Protein AF-A0A3B8X567-F1 (afdb_monomer_lite)

Structure (mmCIF, N/CA/C/O backbone):
data_AF-A0A3B8X567-F1
#
_entry.id   AF-A0A3B8X567-F1
#
loop_
_atom_site.group_PDB
_atom_site.id
_atom_site.type_symbol
_atom_site.label_atom_id
_atom_site.label_alt_id
_atom_site.label_comp_id
_atom_site.label_asym_id
_atom_site.label_entity_id
_atom_site.label_seq_id
_atom_site.pdbx_PDB_ins_code
_atom_site.Cartn_x
_atom_site.Cartn_y
_atom_site.Cartn_z
_atom_site.occupancy
_atom_site.B_iso_or_equiv
_atom_site.auth_seq_id
_atom_site.auth_comp_id
_atom_site.auth_asym_id
_atom_site.auth_atom_id
_atom_site.pdbx_PDB_model_num
ATOM 1 N N . MET A 1 1 ? -15.981 3.337 -4.491 1.00 33.41 1 MET A N 1
ATOM 2 C CA . MET A 1 1 ? -14.927 3.856 -5.395 1.00 33.41 1 MET A CA 1
ATOM 3 C C . MET A 1 1 ? -13.612 3.738 -4.649 1.00 33.41 1 MET A C 1
ATOM 5 O O . MET A 1 1 ? -13.557 4.201 -3.519 1.00 33.41 1 MET A O 1
ATOM 9 N N . TYR A 1 2 ? -12.608 3.066 -5.216 1.00 36.03 2 TYR A N 1
ATOM 10 C CA . TYR A 1 2 ? -11.291 2.913 -4.591 1.00 36.03 2 TYR A CA 1
ATOM 11 C C . TYR A 1 2 ? -10.634 4.292 -4.436 1.00 36.03 2 TYR A C 1
ATOM 13 O O . TYR A 1 2 ? -10.164 4.861 -5.419 1.00 36.03 2 TYR A O 1
ATOM 21 N N . ASN A 1 3 ? -10.637 4.854 -3.226 1.00 45.28 3 ASN A N 1
ATOM 22 C CA . ASN A 1 3 ? -9.884 6.071 -2.944 1.00 45.28 3 ASN A CA 1
ATOM 23 C C . ASN A 1 3 ? -8.405 5.698 -2.848 1.00 45.28 3 ASN A C 1
ATOM 25 O O . ASN A 1 3 ? -7.975 5.063 -1.887 1.00 45.28 3 ASN A O 1
ATOM 29 N N . ILE A 1 4 ? -7.633 6.077 -3.866 1.00 51.53 4 ILE A N 1
ATOM 30 C CA . ILE A 1 4 ? -6.173 6.083 -3.786 1.00 51.53 4 ILE A CA 1
ATOM 31 C C . ILE A 1 4 ? -5.819 7.100 -2.702 1.00 51.53 4 ILE A C 1
ATOM 33 O O . ILE A 1 4 ? -6.251 8.251 -2.784 1.00 51.53 4 ILE A O 1
ATOM 37 N N . ASN A 1 5 ? -5.072 6.675 -1.681 1.00 58.00 5 ASN A N 1
ATOM 38 C CA . ASN A 1 5 ? -4.567 7.591 -0.662 1.00 58.00 5 ASN A CA 1
ATOM 39 C C . ASN A 1 5 ? -3.862 8.772 -1.377 1.00 58.00 5 ASN A C 1
ATOM 41 O O . ASN A 1 5 ? -3.039 8.504 -2.256 1.00 58.00 5 ASN A O 1
ATOM 45 N N . PRO A 1 6 ? -4.170 10.051 -1.077 1.00 62.22 6 PRO A N 1
ATOM 46 C CA . PRO A 1 6 ? -3.506 11.206 -1.694 1.00 62.22 6 PRO A CA 1
ATOM 47 C C . PRO A 1 6 ? -1.975 11.101 -1.711 1.00 62.22 6 PRO A C 1
ATOM 49 O O . PRO A 1 6 ? -1.329 11.502 -2.676 1.00 62.22 6 PRO A O 1
ATOM 52 N N . GLU A 1 7 ? -1.428 10.479 -0.671 1.00 63.16 7 GLU A N 1
ATOM 53 C CA . GLU A 1 7 ? -0.022 10.114 -0.491 1.00 63.16 7 GLU A CA 1
ATOM 54 C C . GLU A 1 7 ? 0.508 9.234 -1.641 1.00 63.16 7 GLU A C 1
ATOM 56 O O . GLU A 1 7 ? 1.566 9.467 -2.216 1.00 63.16 7 GLU A O 1
ATOM 61 N N . HIS A 1 8 ? -0.292 8.259 -2.061 1.00 69.19 8 HIS A N 1
ATOM 62 C CA . HIS A 1 8 ? 0.010 7.306 -3.127 1.00 69.19 8 HIS A CA 1
ATOM 63 C C . HIS A 1 8 ? -0.292 7.857 -4.532 1.00 69.19 8 HIS A C 1
ATOM 65 O O . HIS A 1 8 ? 0.256 7.390 -5.536 1.00 69.19 8 HIS A O 1
ATOM 71 N N . ALA A 1 9 ? -1.145 8.878 -4.636 1.00 79.31 9 ALA A N 1
ATOM 72 C CA . ALA A 1 9 ? -1.507 9.476 -5.919 1.00 79.31 9 ALA A CA 1
ATOM 73 C C . ALA A 1 9 ? -0.308 10.163 -6.594 1.00 79.31 9 ALA A C 1
ATOM 75 O O . ALA A 1 9 ? -0.182 10.107 -7.818 1.00 79.31 9 ALA A O 1
ATOM 76 N N . VAL A 1 10 ? 0.598 10.762 -5.814 1.00 86.00 10 VAL A N 1
ATOM 77 C CA . VAL A 1 10 ? 1.771 11.485 -6.335 1.00 86.00 10 VAL A CA 1
ATOM 78 C C . VAL A 1 10 ? 2.712 10.546 -7.093 1.00 86.00 10 VAL A C 1
ATOM 80 O O . VAL A 1 10 ? 3.107 10.854 -8.219 1.00 86.00 10 VAL A O 1
ATOM 83 N N . GLY A 1 11 ? 3.006 9.369 -6.531 1.00 85.75 11 GLY A N 1
ATOM 84 C CA . GLY A 1 11 ? 3.818 8.348 -7.198 1.00 85.75 11 GLY A CA 1
ATOM 85 C C . GLY A 1 11 ? 3.174 7.840 -8.492 1.00 85.75 11 GLY A C 1
ATOM 86 O O . GLY A 1 11 ? 3.835 7.774 -9.530 1.00 85.75 11 GLY A O 1
ATOM 87 N N . LEU A 1 12 ? 1.864 7.561 -8.471 1.00 85.81 12 LEU A N 1
ATOM 88 C CA . LEU A 1 12 ? 1.113 7.118 -9.654 1.00 85.81 12 LEU A CA 1
ATOM 89 C C . LEU A 1 12 ? 1.134 8.170 -10.777 1.00 85.81 12 LEU A C 1
ATOM 91 O O . LEU A 1 12 ? 1.414 7.845 -11.933 1.00 85.81 12 LEU A O 1
ATOM 95 N N . ILE A 1 13 ? 0.871 9.435 -10.437 1.00 90.25 13 ILE A N 1
ATOM 96 C CA . ILE A 1 13 ? 0.918 10.557 -11.383 1.00 90.25 13 ILE A CA 1
ATOM 97 C C . ILE A 1 13 ? 2.334 10.706 -11.947 1.00 90.25 13 ILE A C 1
ATOM 99 O O . ILE A 1 13 ? 2.487 10.835 -13.162 1.00 90.25 13 ILE A O 1
ATOM 103 N N . GLY A 1 14 ? 3.361 10.619 -11.096 1.00 93.19 14 GLY A N 1
ATOM 104 C CA . GLY A 1 14 ? 4.765 10.642 -11.508 1.00 93.19 14 GLY A CA 1
ATOM 105 C C . GLY A 1 14 ? 5.084 9.577 -12.556 1.00 93.19 14 GLY A C 1
ATOM 106 O O . GLY A 1 14 ? 5.644 9.889 -13.609 1.00 93.19 14 GLY A O 1
ATOM 107 N N . GLY A 1 15 ? 4.650 8.336 -12.325 1.00 92.62 15 GLY A N 1
ATOM 108 C CA . GLY A 1 15 ? 4.801 7.237 -13.281 1.00 92.62 15 GLY A CA 1
ATOM 109 C C . GLY A 1 15 ? 4.057 7.467 -14.604 1.00 92.62 15 GLY A C 1
ATOM 110 O O . GLY A 1 15 ? 4.620 7.235 -15.677 1.00 92.62 15 GLY A O 1
ATOM 111 N N . LEU A 1 16 ? 2.815 7.962 -14.562 1.00 92.94 16 LEU A N 1
ATOM 112 C CA . LEU A 1 16 ? 2.009 8.238 -15.762 1.00 92.94 16 LEU A CA 1
ATOM 113 C C . LEU A 1 16 ? 2.584 9.382 -16.608 1.00 92.94 16 LEU A C 1
ATOM 115 O O . LEU A 1 16 ? 2.681 9.263 -17.832 1.00 92.94 16 LEU A O 1
ATOM 119 N N . VAL A 1 17 ? 3.011 10.472 -15.969 1.00 96.56 17 VAL A N 1
ATOM 120 C CA . VAL A 1 17 ? 3.686 11.587 -16.648 1.00 96.56 17 VAL A CA 1
ATOM 121 C C . VAL A 1 17 ? 4.990 11.099 -17.276 1.00 96.56 17 VAL A C 1
ATOM 123 O O . VAL A 1 17 ? 5.247 11.359 -18.455 1.00 96.56 17 VAL A O 1
ATOM 126 N N . ALA A 1 18 ? 5.780 10.320 -16.535 1.00 96.62 18 ALA A N 1
ATOM 127 C CA . ALA A 1 18 ? 7.017 9.744 -17.041 1.00 96.62 18 ALA A CA 1
ATOM 128 C C . ALA A 1 18 ? 6.785 8.784 -18.217 1.00 96.62 18 ALA A C 1
ATOM 130 O O . ALA A 1 18 ? 7.575 8.797 -19.159 1.00 96.62 18 ALA A O 1
ATOM 131 N N . LEU A 1 19 ? 5.690 8.016 -18.238 1.00 95.62 19 LEU A N 1
ATOM 132 C CA . LEU A 1 19 ? 5.319 7.179 -19.385 1.00 95.62 19 LEU A CA 1
ATOM 133 C C . LEU A 1 19 ? 5.113 8.016 -20.654 1.00 95.62 19 LEU A C 1
ATOM 135 O O . LEU A 1 19 ? 5.654 7.679 -21.710 1.00 95.62 19 LEU A O 1
ATOM 139 N N . ILE A 1 20 ? 4.356 9.111 -20.560 1.00 95.88 20 ILE A N 1
ATOM 140 C CA . ILE A 1 20 ? 4.100 10.008 -21.697 1.00 95.88 20 ILE A CA 1
ATOM 141 C C . ILE A 1 20 ? 5.422 10.597 -22.203 1.00 95.88 20 ILE A C 1
ATOM 143 O O . ILE A 1 20 ? 5.711 10.539 -23.403 1.00 95.88 20 ILE A O 1
ATOM 147 N N . ILE A 1 21 ? 6.260 11.090 -21.285 1.00 95.38 21 ILE A N 1
ATOM 148 C CA . ILE A 1 21 ? 7.586 11.630 -21.605 1.00 95.38 21 ILE A CA 1
ATOM 149 C C . ILE A 1 21 ? 8.462 10.559 -22.263 1.00 95.38 21 ILE A C 1
ATOM 151 O O . ILE A 1 21 ? 9.076 10.832 -23.294 1.00 95.38 21 ILE A O 1
ATOM 155 N N . ALA A 1 22 ? 8.508 9.338 -21.726 1.00 95.06 22 ALA A N 1
ATOM 156 C CA . ALA A 1 22 ? 9.298 8.231 -22.265 1.00 95.06 22 ALA A CA 1
ATOM 157 C C . ALA A 1 22 ? 8.890 7.886 -23.701 1.00 95.06 22 ALA A C 1
ATOM 159 O O . ALA A 1 22 ? 9.742 7.734 -24.579 1.00 95.06 22 ALA A O 1
ATOM 160 N N . LEU A 1 23 ? 7.582 7.785 -23.955 1.00 93.69 23 LEU A N 1
ATOM 161 C CA . LEU A 1 23 ? 7.048 7.468 -25.277 1.00 93.69 23 LEU A CA 1
ATOM 162 C C . LEU A 1 23 ? 7.336 8.571 -26.299 1.00 93.69 23 LEU A C 1
ATOM 164 O O . LEU A 1 23 ? 7.529 8.247 -27.471 1.00 93.69 23 LEU A O 1
ATOM 168 N N . ALA A 1 24 ? 7.389 9.836 -25.882 1.00 94.12 24 ALA A N 1
ATOM 169 C CA . ALA A 1 24 ? 7.743 10.952 -26.754 1.00 94.12 24 ALA A CA 1
ATOM 170 C C . ALA A 1 24 ? 9.258 11.024 -27.013 1.00 94.12 24 ALA A C 1
ATOM 172 O O . ALA A 1 24 ? 9.693 11.089 -28.161 1.00 94.12 24 ALA A O 1
ATOM 173 N N . THR A 1 25 ? 10.066 10.975 -25.953 1.00 94.31 25 THR A N 1
ATOM 174 C CA . THR A 1 25 ? 11.499 11.314 -25.995 1.00 94.31 25 THR A CA 1
ATOM 175 C C . THR A 1 25 ? 12.390 10.160 -26.440 1.00 94.31 25 THR A C 1
ATOM 177 O O . THR A 1 25 ? 13.255 10.357 -27.292 1.00 94.31 25 THR A O 1
ATOM 180 N N . LEU A 1 26 ? 12.169 8.932 -25.954 1.00 93.06 26 LEU A N 1
ATOM 181 C CA . LEU A 1 26 ? 13.036 7.796 -26.302 1.00 93.06 26 LEU A CA 1
ATOM 182 C C . LEU A 1 26 ? 12.950 7.434 -27.790 1.00 93.06 26 LEU A C 1
ATOM 184 O O . LEU A 1 26 ? 13.922 6.954 -28.373 1.00 93.06 26 LEU A O 1
ATOM 188 N N . ARG A 1 27 ? 11.812 7.722 -28.436 1.00 92.88 27 ARG A N 1
ATOM 189 C CA . ARG A 1 27 ? 11.629 7.523 -29.884 1.00 92.88 27 ARG A CA 1
ATOM 190 C C . ARG A 1 27 ? 12.525 8.423 -30.733 1.00 92.88 27 ARG A C 1
ATOM 192 O O . ARG A 1 27 ? 12.775 8.077 -31.886 1.00 92.88 27 ARG A O 1
ATOM 199 N N . LEU A 1 28 ? 13.000 9.535 -30.172 1.00 93.81 28 LEU A N 1
ATOM 200 C CA . LEU A 1 28 ? 13.919 10.465 -30.827 1.00 93.81 28 LEU A CA 1
ATOM 201 C C . LEU A 1 28 ? 15.373 9.976 -30.769 1.00 93.81 28 LEU A C 1
ATOM 203 O O . LEU A 1 28 ? 16.219 10.492 -31.496 1.00 93.81 28 LEU A O 1
ATOM 207 N N . HIS A 1 29 ? 15.684 8.974 -29.938 1.00 94.31 29 HIS A N 1
ATOM 208 C CA . HIS A 1 29 ? 17.040 8.450 -29.837 1.00 94.31 29 HIS A CA 1
ATOM 209 C C . HIS A 1 29 ? 17.474 7.823 -31.182 1.00 94.31 29 HIS A C 1
ATOM 211 O O . HIS A 1 29 ? 16.781 6.932 -31.684 1.00 94.31 29 HIS A O 1
ATOM 217 N N . PRO A 1 30 ? 18.645 8.180 -31.755 1.00 93.38 30 PRO A N 1
ATOM 218 C CA . PRO A 1 30 ? 19.039 7.756 -33.108 1.00 93.38 30 PRO A CA 1
ATOM 219 C C . PRO A 1 30 ? 19.054 6.235 -33.312 1.00 93.38 30 PRO A C 1
ATOM 221 O O . PRO A 1 30 ? 18.762 5.719 -34.387 1.00 93.38 30 PRO A O 1
ATOM 224 N N . ARG A 1 31 ? 19.374 5.499 -32.243 1.00 93.25 31 ARG A N 1
ATOM 225 C CA . ARG A 1 31 ? 19.448 4.029 -32.227 1.00 93.25 31 ARG A CA 1
ATOM 226 C C . ARG A 1 31 ? 18.168 3.342 -31.743 1.00 93.25 31 ARG A C 1
ATOM 228 O O . ARG A 1 31 ? 18.168 2.138 -31.509 1.00 93.25 31 ARG A O 1
ATOM 235 N N . TRP A 1 32 ? 17.065 4.073 -31.581 1.00 93.00 32 TRP A N 1
ATOM 236 C CA . TRP A 1 32 ? 15.811 3.508 -31.077 1.00 93.00 32 TRP A CA 1
ATOM 237 C C . TRP A 1 32 ? 15.310 2.344 -31.938 1.00 93.00 32 TRP A C 1
ATOM 239 O O . TRP A 1 32 ? 14.950 1.288 -31.427 1.00 93.00 32 TRP A O 1
ATOM 249 N N . ARG A 1 33 ? 15.333 2.503 -33.266 1.00 92.62 33 ARG A N 1
ATOM 250 C CA . ARG A 1 33 ? 14.858 1.471 -34.203 1.00 92.62 33 ARG A CA 1
ATOM 251 C C . ARG A 1 33 ? 15.847 0.320 -34.413 1.00 92.62 33 ARG A C 1
ATOM 253 O O . ARG A 1 33 ? 15.451 -0.691 -34.982 1.00 92.62 33 ARG A O 1
ATOM 260 N N . SER A 1 34 ? 17.096 0.445 -33.959 1.00 90.25 34 SER A N 1
ATOM 261 C CA . SER A 1 34 ? 18.122 -0.589 -34.152 1.00 90.25 34 SER A CA 1
ATOM 262 C C . SER A 1 34 ? 18.144 -1.646 -33.047 1.00 90.25 34 SER A C 1
ATOM 264 O O . SER A 1 34 ? 18.892 -2.614 -33.156 1.00 90.25 34 SER A O 1
ATOM 266 N N . VAL A 1 35 ? 17.366 -1.471 -31.975 1.00 89.81 35 VAL A N 1
ATOM 267 C CA . VAL A 1 35 ? 17.317 -2.407 -30.845 1.00 89.81 35 VAL A CA 1
ATOM 268 C C . VAL A 1 35 ? 15.989 -3.180 -30.790 1.00 89.81 35 VAL A C 1
ATOM 270 O O . VAL A 1 35 ? 14.955 -2.691 -31.258 1.00 89.81 35 VAL A O 1
ATOM 273 N N . PRO A 1 36 ? 15.977 -4.399 -30.217 1.00 91.06 36 PRO A N 1
ATOM 274 C CA . PRO A 1 36 ? 14.769 -5.213 -30.099 1.00 91.06 36 PRO A CA 1
ATOM 275 C C . PRO A 1 36 ? 13.635 -4.521 -29.336 1.00 91.06 36 PRO A C 1
ATOM 277 O O . PRO A 1 36 ? 13.858 -3.651 -28.496 1.00 91.06 36 PRO A O 1
ATOM 280 N N . GLY A 1 37 ? 12.395 -4.962 -29.584 1.00 88.38 37 GLY A N 1
ATOM 281 C CA . GLY A 1 37 ? 11.215 -4.494 -28.844 1.00 88.38 37 GLY A CA 1
ATOM 282 C C . GLY A 1 37 ? 11.358 -4.629 -27.327 1.00 88.38 37 GLY A C 1
ATOM 283 O O . GLY A 1 37 ? 10.992 -3.712 -26.610 1.00 88.38 37 GLY A O 1
ATOM 284 N N . THR A 1 38 ? 11.982 -5.705 -26.842 1.00 90.88 38 THR A N 1
ATOM 285 C CA . THR A 1 38 ? 12.179 -5.937 -25.404 1.00 90.88 38 THR A CA 1
ATOM 286 C C . THR A 1 38 ? 13.089 -4.901 -24.746 1.00 90.88 38 THR A C 1
ATOM 288 O O . THR A 1 38 ? 12.764 -4.418 -23.669 1.00 90.88 38 THR A O 1
ATOM 291 N N . VAL A 1 39 ? 14.178 -4.493 -25.409 1.00 92.88 39 VAL A N 1
ATOM 292 C CA . VAL A 1 39 ? 15.083 -3.435 -24.917 1.00 92.88 39 VAL A CA 1
ATOM 293 C C . VA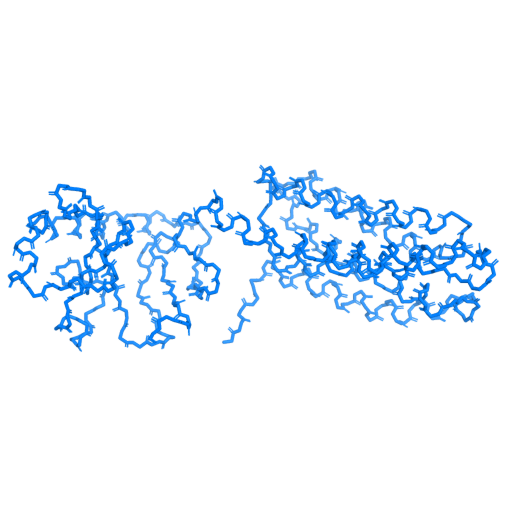L A 1 39 ? 14.361 -2.090 -24.883 1.00 92.88 39 VAL A C 1
ATOM 295 O O . VAL A 1 39 ? 14.451 -1.366 -23.896 1.00 92.88 39 VAL A O 1
ATOM 298 N N . ARG A 1 40 ? 13.586 -1.784 -25.930 1.00 94.56 40 ARG A N 1
ATOM 299 C CA . ARG A 1 40 ? 12.760 -0.569 -25.994 1.00 94.56 40 ARG A CA 1
ATOM 300 C C . ARG A 1 40 ? 11.737 -0.516 -24.864 1.00 94.56 40 ARG A C 1
ATOM 302 O O . ARG A 1 40 ? 11.637 0.495 -24.178 1.00 94.56 40 ARG A O 1
ATOM 309 N N . SER A 1 41 ? 11.000 -1.604 -24.660 1.00 93.81 41 SER A N 1
ATOM 310 C CA . SER A 1 41 ? 10.009 -1.709 -23.590 1.00 93.81 41 SER A CA 1
ATOM 311 C C . SER A 1 41 ? 10.657 -1.613 -22.209 1.00 93.81 41 SER A C 1
ATOM 313 O O . SER A 1 41 ? 10.163 -0.865 -21.375 1.00 93.81 41 SER A O 1
ATOM 315 N N . ALA A 1 42 ? 11.790 -2.285 -21.981 1.00 95.75 42 ALA A N 1
ATOM 316 C CA . ALA A 1 42 ? 12.530 -2.184 -20.724 1.00 95.75 42 ALA A CA 1
ATOM 317 C C . ALA A 1 42 ? 12.994 -0.745 -20.440 1.00 95.75 42 ALA A C 1
ATOM 319 O O . ALA A 1 42 ? 12.806 -0.261 -19.330 1.00 95.75 42 ALA A O 1
ATOM 320 N N . ALA A 1 43 ? 13.526 -0.035 -21.441 1.00 96.69 43 ALA A N 1
ATOM 321 C CA . ALA A 1 43 ? 13.935 1.363 -21.295 1.00 96.69 43 ALA A CA 1
ATOM 322 C C . ALA A 1 43 ? 12.754 2.291 -20.953 1.00 96.69 43 ALA A C 1
ATOM 324 O O . ALA A 1 43 ? 12.889 3.163 -20.099 1.00 96.69 43 ALA A O 1
ATOM 325 N N . VAL A 1 44 ? 11.579 2.079 -21.562 1.00 97.44 44 VAL A N 1
ATOM 326 C CA . VAL A 1 44 ? 10.358 2.827 -21.207 1.00 97.44 44 VAL A CA 1
ATOM 327 C C . VAL A 1 44 ? 9.959 2.556 -19.759 1.00 97.44 44 VAL A C 1
ATOM 329 O O . VAL A 1 44 ? 9.732 3.502 -19.013 1.00 97.44 44 VAL A O 1
ATOM 332 N N . LEU A 1 45 ? 9.914 1.288 -19.342 1.00 97.31 45 LEU A N 1
ATOM 333 C CA . LEU A 1 45 ? 9.548 0.926 -17.970 1.00 97.31 45 LEU A CA 1
ATOM 334 C C . LEU A 1 45 ? 10.545 1.462 -16.933 1.00 97.31 45 LEU A C 1
ATOM 336 O O . LEU A 1 45 ? 10.125 1.845 -15.848 1.00 97.31 45 LEU A O 1
ATOM 340 N N . MET A 1 46 ? 11.835 1.566 -17.270 1.00 98.00 46 MET A N 1
ATOM 341 C CA . MET A 1 46 ? 12.824 2.232 -16.413 1.00 98.00 46 MET A CA 1
ATOM 342 C C . MET A 1 46 ? 12.526 3.727 -16.246 1.00 98.00 46 MET A C 1
ATOM 344 O O . MET A 1 46 ? 12.614 4.222 -15.131 1.00 98.00 46 MET A O 1
ATOM 348 N N . ILE A 1 47 ? 12.113 4.449 -17.298 1.00 98.12 47 ILE A N 1
ATOM 349 C CA . ILE A 1 47 ? 11.678 5.852 -17.143 1.00 98.12 47 ILE A CA 1
ATOM 350 C C . ILE A 1 47 ? 10.417 5.949 -16.281 1.00 98.12 47 ILE A C 1
ATOM 352 O O . ILE A 1 47 ? 10.332 6.843 -15.446 1.00 98.12 47 ILE A O 1
ATOM 356 N N . VAL A 1 48 ? 9.459 5.031 -16.440 1.00 97.69 48 VAL A N 1
ATOM 357 C CA . VAL A 1 48 ? 8.262 4.999 -15.583 1.00 97.69 48 VAL A CA 1
ATOM 358 C C . VAL A 1 48 ? 8.655 4.796 -14.121 1.00 97.69 48 VAL A C 1
ATOM 360 O O . VAL A 1 48 ? 8.237 5.584 -13.277 1.00 97.69 48 VAL A O 1
ATOM 363 N N . ALA A 1 49 ? 9.506 3.807 -13.829 1.00 97.25 49 ALA A N 1
ATOM 364 C CA . ALA A 1 49 ? 10.030 3.584 -12.484 1.00 97.25 49 ALA A CA 1
ATOM 365 C C . ALA A 1 49 ? 10.752 4.834 -11.958 1.00 97.25 49 ALA A C 1
ATOM 367 O O . ALA A 1 49 ? 10.479 5.268 -10.843 1.00 97.25 49 ALA A O 1
ATOM 368 N N . ALA A 1 50 ? 11.602 5.472 -12.771 1.00 98.00 50 ALA A N 1
ATOM 369 C CA . ALA A 1 50 ? 12.267 6.716 -12.396 1.00 98.00 50 ALA A CA 1
ATOM 370 C C . ALA A 1 50 ? 11.279 7.829 -12.030 1.00 98.00 50 ALA A C 1
ATOM 372 O O . ALA A 1 50 ? 11.484 8.520 -11.038 1.00 98.00 50 ALA A O 1
ATOM 373 N N . GLY A 1 51 ? 10.205 7.983 -12.808 1.00 97.50 51 GLY A N 1
ATOM 374 C CA . GLY A 1 51 ? 9.140 8.944 -12.538 1.00 97.50 51 GLY A CA 1
ATOM 375 C C . GLY A 1 51 ? 8.489 8.730 -11.179 1.00 97.50 51 GLY A C 1
ATOM 376 O O . GLY A 1 51 ? 8.295 9.697 -10.449 1.00 97.50 51 GLY A O 1
ATOM 377 N N . VAL A 1 52 ? 8.211 7.473 -10.821 1.00 95.44 52 VAL A N 1
ATOM 378 C CA . VAL A 1 52 ? 7.673 7.136 -9.497 1.00 95.44 52 VAL A CA 1
ATOM 379 C C . VAL A 1 52 ? 8.686 7.471 -8.400 1.00 95.44 52 VAL A C 1
ATOM 381 O O . VAL A 1 52 ? 8.357 8.234 -7.498 1.00 95.44 52 VAL A O 1
ATOM 384 N N . HIS A 1 53 ? 9.926 6.975 -8.502 1.00 95.44 53 HIS A N 1
ATOM 385 C CA . HIS A 1 53 ? 10.978 7.222 -7.502 1.00 95.44 53 HIS A CA 1
ATOM 386 C C . HIS A 1 53 ? 11.196 8.723 -7.264 1.00 95.44 53 HIS A C 1
ATOM 388 O O . HIS A 1 53 ? 11.202 9.173 -6.124 1.00 95.44 53 HIS A O 1
ATOM 394 N N . LEU A 1 54 ? 11.301 9.528 -8.325 1.00 96.69 54 LEU A N 1
ATOM 395 C CA . LEU A 1 54 ? 11.492 10.976 -8.198 1.00 96.69 54 LEU A CA 1
ATOM 396 C C . LEU A 1 54 ? 10.272 11.690 -7.601 1.00 96.69 54 LEU A C 1
ATOM 398 O O . LEU A 1 54 ? 10.434 12.641 -6.836 1.00 96.69 54 LEU A O 1
ATOM 402 N N . ALA A 1 55 ? 9.059 11.241 -7.929 1.00 94.62 55 ALA A N 1
ATOM 403 C CA . ALA A 1 55 ? 7.828 11.834 -7.413 1.00 94.62 55 ALA A CA 1
ATOM 404 C C . ALA A 1 55 ? 7.630 11.590 -5.908 1.00 94.62 55 ALA A C 1
ATOM 406 O O . ALA A 1 55 ? 6.986 12.403 -5.250 1.00 94.62 55 ALA A O 1
ATOM 407 N N . LEU A 1 56 ? 8.209 10.521 -5.350 1.00 90.50 56 LEU A N 1
ATOM 408 C CA . LEU A 1 56 ? 8.117 10.192 -3.922 1.00 90.50 56 LEU A CA 1
ATOM 409 C C . LEU A 1 56 ? 9.089 10.989 -3.029 1.00 90.50 56 LEU A C 1
ATOM 411 O O . LEU A 1 56 ? 8.914 11.008 -1.809 1.00 90.50 56 LEU A O 1
ATOM 415 N N . ILE A 1 57 ? 10.083 11.680 -3.607 1.00 93.12 57 ILE A N 1
ATOM 416 C CA . ILE A 1 57 ? 11.109 12.427 -2.853 1.00 93.12 57 ILE A CA 1
ATOM 417 C C . ILE A 1 57 ? 10.506 13.474 -1.902 1.00 93.12 57 ILE A C 1
ATOM 419 O O . ILE A 1 57 ? 10.874 13.462 -0.728 1.00 93.12 57 ILE A O 1
ATOM 423 N N . PRO A 1 58 ? 9.604 14.382 -2.334 1.00 89.69 58 PRO A N 1
ATOM 424 C CA . PRO A 1 58 ? 9.147 15.474 -1.471 1.00 89.69 58 PRO A CA 1
ATOM 425 C C . PRO A 1 58 ? 8.465 14.988 -0.189 1.00 89.69 58 PRO A C 1
ATOM 427 O O . PRO A 1 58 ? 8.593 15.632 0.847 1.00 89.69 58 PRO A O 1
ATOM 430 N N . GLN A 1 59 ? 7.773 13.848 -0.256 1.00 82.75 59 GLN A N 1
ATOM 431 C CA . GLN A 1 59 ? 7.044 13.286 0.877 1.00 82.75 59 GLN A CA 1
ATOM 432 C C . GLN A 1 59 ? 7.978 12.698 1.939 1.00 82.75 59 GLN A C 1
ATOM 434 O O . GLN A 1 59 ? 7.707 12.820 3.128 1.00 82.75 59 GLN A O 1
ATOM 439 N N . HIS A 1 60 ? 9.100 12.118 1.518 1.00 82.69 60 HIS A N 1
ATOM 440 C CA . HIS A 1 60 ? 10.063 11.502 2.426 1.00 82.69 60 HIS A CA 1
ATOM 441 C C . HIS A 1 60 ? 11.141 12.491 2.884 1.00 82.69 60 HIS A C 1
ATOM 443 O O . HIS A 1 60 ? 11.851 12.218 3.846 1.00 82.69 60 HIS A O 1
ATOM 449 N N . LEU A 1 61 ? 11.307 13.642 2.221 1.00 87.75 61 LEU A N 1
ATOM 450 C CA . LEU A 1 61 ? 12.475 14.505 2.438 1.00 87.75 61 LEU A CA 1
ATOM 451 C C . LEU A 1 61 ? 12.541 15.079 3.857 1.00 87.75 61 LEU A C 1
ATOM 453 O O . LEU A 1 61 ? 13.631 15.243 4.403 1.00 87.75 61 LEU A O 1
ATOM 457 N N . ALA A 1 62 ? 11.382 15.382 4.443 1.00 81.19 62 ALA A N 1
ATOM 458 C CA . ALA A 1 62 ? 11.290 15.990 5.766 1.00 81.19 62 ALA A CA 1
ATOM 459 C C . ALA A 1 62 ? 11.475 14.979 6.910 1.00 81.19 62 ALA A C 1
ATOM 461 O O . ALA A 1 62 ? 12.032 15.331 7.947 1.00 81.19 62 ALA A O 1
ATOM 462 N N . THR A 1 63 ? 11.004 13.742 6.736 1.00 80.56 63 THR A N 1
ATOM 463 C CA . THR A 1 63 ? 10.948 12.716 7.792 1.00 80.56 63 THR A CA 1
ATOM 464 C C . THR A 1 63 ? 12.014 11.634 7.628 1.00 80.56 63 THR A C 1
ATOM 466 O O . THR A 1 63 ? 12.547 11.135 8.616 1.00 80.56 63 THR A O 1
ATOM 469 N N . GLU A 1 64 ? 12.371 11.303 6.389 1.00 86.19 64 GLU A N 1
ATOM 470 C CA . GLU A 1 64 ? 13.253 10.201 6.006 1.00 86.19 64 GLU A CA 1
ATOM 471 C C . GLU A 1 64 ? 14.237 10.629 4.898 1.00 86.19 64 GLU A C 1
ATOM 473 O O . GLU A 1 64 ? 14.160 10.196 3.737 1.00 86.19 64 GLU A O 1
ATOM 478 N N . PRO A 1 65 ? 15.216 11.490 5.228 1.00 89.19 65 PRO A N 1
ATOM 479 C CA . PRO A 1 65 ? 16.128 12.055 4.236 1.00 89.19 65 PRO A CA 1
ATOM 480 C C . PRO A 1 65 ? 16.993 10.989 3.550 1.00 89.19 65 PRO A C 1
ATOM 482 O O . PRO A 1 65 ? 17.348 11.137 2.381 1.00 89.19 65 PRO A O 1
ATOM 485 N N . PHE A 1 66 ? 17.305 9.888 4.242 1.00 90.44 66 PHE A N 1
ATOM 486 C CA . PHE A 1 66 ? 18.048 8.775 3.652 1.00 90.44 66 PHE A CA 1
ATOM 487 C C . PHE A 1 66 ? 17.225 8.035 2.589 1.00 90.44 66 PHE A C 1
ATOM 489 O O . PHE A 1 66 ? 17.709 7.845 1.475 1.00 90.44 66 PHE A O 1
ATOM 496 N N . THR A 1 67 ? 15.965 7.694 2.882 1.00 89.62 67 THR A N 1
ATOM 497 C CA . THR A 1 67 ? 15.042 7.074 1.915 1.00 89.62 67 THR A CA 1
ATOM 498 C C . THR A 1 67 ? 14.851 7.979 0.693 1.00 89.62 67 THR A C 1
ATOM 500 O O . THR A 1 67 ? 14.973 7.534 -0.448 1.00 89.62 67 THR A O 1
ATOM 503 N N . SER A 1 68 ? 14.689 9.286 0.915 1.00 91.50 68 SER A N 1
ATOM 504 C CA . SER A 1 68 ? 14.607 10.294 -0.156 1.00 91.50 68 SER A CA 1
ATOM 505 C C . SER A 1 68 ? 15.839 10.331 -1.052 1.00 91.50 68 SER A C 1
ATOM 507 O O . SER A 1 68 ? 15.737 10.446 -2.275 1.00 91.50 68 SER A O 1
ATOM 509 N N . PHE A 1 69 ? 17.023 10.221 -0.454 1.00 95.44 69 PHE A N 1
ATOM 510 C CA . PHE A 1 69 ? 18.271 10.158 -1.199 1.00 95.44 69 PHE A CA 1
ATOM 511 C C . PHE A 1 69 ? 18.368 8.874 -2.036 1.00 95.44 69 PHE A C 1
ATOM 513 O O . PHE A 1 69 ? 18.773 8.935 -3.198 1.00 95.44 69 PHE A O 1
ATOM 520 N N . LEU A 1 70 ? 17.937 7.727 -1.501 1.00 94.69 70 LEU A N 1
ATOM 521 C CA . LEU A 1 70 ? 17.863 6.478 -2.266 1.00 94.69 70 LEU A CA 1
ATOM 522 C C . LEU A 1 70 ? 16.882 6.581 -3.441 1.00 94.69 70 LEU A C 1
ATOM 524 O O . LEU A 1 70 ? 17.201 6.118 -4.536 1.00 94.69 70 LEU A O 1
ATOM 528 N N . PHE A 1 71 ? 15.732 7.233 -3.255 1.00 95.06 71 PHE A N 1
ATOM 529 C CA . PHE A 1 71 ? 14.790 7.513 -4.340 1.00 95.06 71 PHE A CA 1
ATOM 530 C C . PHE A 1 71 ? 15.412 8.376 -5.440 1.00 95.06 71 PHE A C 1
ATOM 532 O O . PHE A 1 71 ? 15.289 8.049 -6.623 1.00 95.06 71 PHE A O 1
ATOM 539 N N . LEU A 1 72 ? 16.150 9.425 -5.073 1.00 97.19 72 LEU A N 1
ATOM 540 C CA . LEU A 1 72 ? 16.887 10.248 -6.032 1.00 97.19 72 LEU A CA 1
ATOM 541 C C . LEU A 1 72 ? 17.925 9.427 -6.811 1.00 97.19 72 LEU A C 1
ATOM 543 O O . LEU A 1 72 ? 17.979 9.514 -8.041 1.00 97.19 72 LEU A O 1
ATOM 547 N N . LEU A 1 73 ? 18.727 8.617 -6.112 1.00 97.69 73 LEU A N 1
ATOM 548 C CA . LEU A 1 73 ? 19.730 7.754 -6.739 1.00 97.69 73 LEU A CA 1
ATOM 549 C C . LEU A 1 73 ? 19.090 6.744 -7.697 1.00 97.69 73 LEU A C 1
ATOM 551 O O . LEU A 1 73 ? 19.557 6.607 -8.829 1.00 97.69 73 LEU A O 1
ATOM 555 N N . ASN A 1 74 ? 18.005 6.085 -7.285 1.00 97.19 74 ASN A N 1
ATOM 556 C CA . ASN A 1 74 ? 17.263 5.150 -8.130 1.00 97.19 74 ASN A CA 1
ATOM 557 C C . ASN A 1 74 ? 16.694 5.850 -9.365 1.00 97.19 74 ASN A C 1
ATOM 559 O O . ASN A 1 74 ? 16.906 5.383 -10.484 1.00 97.19 74 ASN A O 1
ATOM 563 N N . GLY A 1 75 ? 16.026 6.992 -9.185 1.00 97.62 75 GLY A N 1
ATOM 564 C CA . GLY A 1 75 ? 15.464 7.777 -10.282 1.00 97.62 75 GLY A CA 1
ATOM 565 C C . GLY A 1 75 ? 16.520 8.176 -11.313 1.00 97.62 75 GLY A C 1
ATOM 566 O O . GLY A 1 75 ? 16.353 7.931 -12.511 1.00 97.62 75 GLY A O 1
ATOM 567 N N . ALA A 1 76 ? 17.653 8.712 -10.855 1.00 98.31 76 ALA A N 1
ATOM 568 C CA . ALA A 1 76 ? 18.763 9.090 -11.724 1.00 98.31 76 ALA A CA 1
ATOM 569 C C . ALA A 1 76 ? 19.389 7.879 -12.437 1.00 98.31 76 ALA A C 1
ATOM 571 O O . ALA A 1 76 ? 19.646 7.936 -13.643 1.00 98.31 76 ALA A O 1
ATOM 572 N N . ALA A 1 77 ? 19.603 6.770 -11.723 1.00 98.25 77 ALA A N 1
ATOM 573 C CA . ALA A 1 77 ? 20.177 5.553 -12.290 1.00 98.25 77 ALA A CA 1
ATOM 574 C C . ALA A 1 77 ? 19.261 4.933 -13.357 1.00 98.25 77 ALA A C 1
ATOM 576 O O . ALA A 1 77 ? 19.735 4.547 -14.429 1.00 98.25 77 ALA A O 1
ATOM 577 N N . PHE A 1 78 ? 17.948 4.904 -13.114 1.00 98.50 78 PHE A N 1
ATOM 578 C CA . PHE A 1 78 ? 16.971 4.432 -14.089 1.00 98.50 78 PHE A CA 1
ATOM 579 C C . PHE A 1 78 ? 16.920 5.311 -15.338 1.00 98.50 78 PHE A C 1
ATOM 581 O O . PHE A 1 78 ? 16.921 4.769 -16.443 1.00 98.50 78 PHE A O 1
ATOM 588 N N . ILE A 1 79 ? 16.949 6.641 -15.197 1.00 98.25 79 ILE A N 1
ATOM 589 C CA . ILE A 1 79 ? 17.041 7.556 -16.348 1.00 98.25 79 ILE A CA 1
ATOM 590 C C . ILE A 1 79 ? 18.327 7.290 -17.129 1.00 98.25 79 ILE A C 1
ATOM 592 O O . ILE A 1 79 ? 18.283 7.104 -18.347 1.00 98.25 79 ILE A O 1
ATOM 596 N N . GLY A 1 80 ? 19.463 7.217 -16.432 1.00 97.81 80 GLY A N 1
ATOM 597 C CA . GLY A 1 80 ? 20.769 6.965 -17.034 1.00 97.81 80 GLY A CA 1
ATOM 598 C C . GLY A 1 80 ? 20.795 5.666 -17.839 1.00 97.81 80 GLY A C 1
ATOM 599 O O . GLY A 1 80 ? 21.254 5.652 -18.984 1.00 97.81 80 GLY A O 1
ATOM 600 N N . LEU A 1 81 ? 20.249 4.578 -17.297 1.00 97.94 81 LEU A N 1
ATOM 601 C CA . LEU A 1 81 ? 20.146 3.299 -18.003 1.00 97.94 81 LEU A CA 1
ATOM 602 C C . LEU A 1 81 ? 19.126 3.344 -19.143 1.00 97.94 81 LEU A C 1
ATOM 604 O O . LEU A 1 81 ? 19.400 2.817 -20.221 1.00 97.94 81 LEU A O 1
ATOM 608 N N . ALA A 1 82 ? 17.992 4.014 -18.965 1.00 97.00 82 ALA A N 1
ATOM 609 C CA . ALA A 1 82 ? 16.969 4.124 -19.996 1.00 97.00 82 ALA A CA 1
ATOM 610 C C . ALA A 1 82 ? 17.444 4.870 -21.248 1.00 97.00 82 ALA A C 1
ATOM 612 O O . ALA A 1 82 ? 16.978 4.550 -22.338 1.00 97.00 82 ALA A O 1
ATOM 613 N N . VAL A 1 83 ? 18.373 5.826 -21.127 1.00 96.19 83 VAL A N 1
ATOM 614 C CA . VAL A 1 83 ? 18.956 6.537 -22.284 1.00 96.19 83 VAL A CA 1
ATOM 615 C C . VAL A 1 83 ? 20.255 5.905 -22.791 1.00 96.19 83 VAL A C 1
ATOM 617 O O . VAL A 1 83 ? 20.651 6.136 -23.930 1.00 96.19 83 VAL A O 1
ATOM 620 N N . SER A 1 84 ? 20.905 5.054 -21.992 1.00 96.12 84 SER A N 1
ATOM 621 C CA . SER A 1 84 ? 22.151 4.361 -22.352 1.00 96.12 84 SER A CA 1
ATOM 622 C C . SER A 1 84 ? 21.940 2.909 -22.798 1.00 96.12 84 SER A C 1
ATOM 624 O O . SER A 1 84 ? 22.868 2.104 -22.759 1.00 96.12 84 SER A O 1
ATOM 626 N N . PHE A 1 85 ? 20.759 2.563 -23.321 1.00 9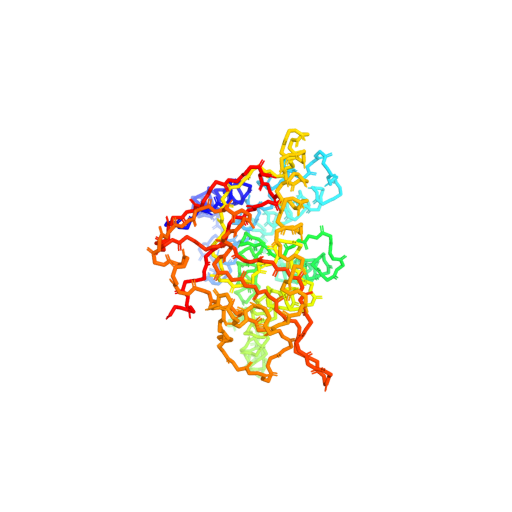3.44 85 PHE A N 1
ATOM 627 C CA . PHE A 1 85 ? 20.387 1.199 -23.743 1.00 93.44 85 PHE A CA 1
ATOM 628 C C . PHE A 1 85 ? 21.260 0.563 -24.839 1.00 93.44 85 PHE A C 1
ATOM 630 O O . PHE A 1 85 ? 21.109 -0.617 -25.154 1.00 93.44 85 PHE A O 1
ATOM 637 N N . THR A 1 86 ? 22.180 1.324 -25.435 1.00 92.44 86 THR A N 1
ATOM 638 C CA . THR A 1 86 ? 23.174 0.811 -26.396 1.00 92.44 86 THR A CA 1
ATOM 639 C C . THR A 1 86 ? 24.555 0.573 -25.783 1.00 92.44 86 THR A C 1
ATOM 641 O O . THR A 1 86 ? 25.474 0.133 -26.474 1.00 92.44 86 THR A O 1
ATOM 644 N N . TRP A 1 87 ? 24.721 0.848 -24.489 1.00 94.81 87 TRP A N 1
ATOM 645 C CA . TRP A 1 87 ? 25.954 0.604 -23.757 1.00 94.81 87 TRP A CA 1
ATOM 646 C C . TRP A 1 87 ? 26.190 -0.898 -23.569 1.00 94.81 87 TRP A C 1
ATOM 648 O O . TRP A 1 87 ? 25.284 -1.649 -23.215 1.00 94.81 87 TRP A O 1
ATOM 658 N N . ARG A 1 88 ? 27.434 -1.353 -23.763 1.00 91.81 88 ARG A N 1
ATOM 659 C CA . ARG A 1 88 ? 27.788 -2.787 -23.723 1.00 91.81 88 ARG A CA 1
ATOM 660 C C . ARG A 1 88 ? 27.476 -3.477 -22.389 1.00 91.81 88 ARG A C 1
ATOM 662 O O . ARG A 1 88 ? 27.231 -4.676 -22.371 1.00 91.81 88 ARG A O 1
ATOM 669 N N . TRP A 1 89 ? 27.476 -2.723 -21.289 1.00 93.25 89 TRP A N 1
ATOM 670 C CA . TRP A 1 89 ? 27.169 -3.228 -19.947 1.00 93.25 89 TRP A CA 1
ATOM 671 C C . TRP A 1 89 ? 25.717 -2.996 -19.535 1.00 93.25 89 TRP A C 1
ATOM 673 O O . TRP A 1 89 ? 25.343 -3.356 -18.423 1.00 93.25 89 TRP A O 1
ATOM 683 N N . TRP A 1 90 ? 24.887 -2.433 -20.419 1.00 95.25 90 TRP A N 1
ATOM 684 C CA . TRP A 1 90 ? 23.533 -2.004 -20.087 1.00 95.25 90 TRP A CA 1
ATOM 685 C C . TRP A 1 90 ? 22.698 -3.116 -19.457 1.00 95.25 90 TRP A C 1
ATOM 687 O O . TRP A 1 90 ? 22.068 -2.884 -18.433 1.00 95.25 90 TRP A O 1
ATOM 697 N N . ARG A 1 91 ? 22.734 -4.337 -20.008 1.00 92.81 91 ARG A N 1
ATOM 698 C CA . ARG A 1 91 ? 21.968 -5.468 -19.457 1.00 92.81 91 ARG A CA 1
ATOM 699 C C . ARG A 1 91 ? 22.402 -5.831 -18.045 1.00 92.81 91 ARG A C 1
ATOM 701 O O . ARG A 1 91 ? 21.551 -6.068 -17.198 1.00 92.81 91 ARG A O 1
ATOM 708 N N . LEU A 1 92 ? 23.713 -5.880 -17.806 1.00 93.00 92 LEU A N 1
ATOM 709 C CA . LEU A 1 92 ? 24.258 -6.232 -16.498 1.00 93.00 92 LEU A CA 1
ATOM 710 C C . LEU A 1 92 ? 23.928 -5.147 -15.473 1.00 93.00 92 LEU A C 1
ATOM 712 O O . LEU A 1 92 ? 23.421 -5.461 -14.404 1.00 93.00 92 LEU A O 1
ATOM 716 N N . ALA A 1 93 ? 24.158 -3.881 -15.826 1.00 96.38 93 ALA A N 1
ATOM 717 C CA . ALA A 1 93 ? 23.867 -2.745 -14.959 1.00 96.38 93 ALA A CA 1
ATOM 718 C C . ALA A 1 93 ? 22.361 -2.615 -14.668 1.00 96.38 93 ALA A C 1
ATOM 720 O O . ALA A 1 93 ? 21.972 -2.409 -13.524 1.00 96.38 93 ALA A O 1
ATOM 721 N N . SER A 1 94 ? 21.515 -2.824 -15.680 1.00 96.56 94 SER A N 1
ATOM 722 C CA . SER A 1 94 ? 20.055 -2.848 -15.535 1.00 96.56 94 SER A CA 1
ATOM 723 C C . SER A 1 94 ? 19.584 -3.976 -14.637 1.00 96.56 94 SER A C 1
ATOM 725 O O . SER A 1 94 ? 18.779 -3.742 -13.743 1.00 96.56 94 SER A O 1
ATOM 727 N N . ALA A 1 95 ? 20.094 -5.191 -14.845 1.00 95.19 95 ALA A N 1
ATOM 728 C CA . ALA A 1 95 ? 19.737 -6.323 -14.005 1.00 95.19 95 ALA A CA 1
ATOM 729 C C . ALA A 1 95 ? 20.175 -6.097 -12.554 1.00 95.19 95 ALA A C 1
ATOM 731 O O . ALA A 1 95 ? 19.383 -6.324 -11.647 1.00 95.19 95 ALA A O 1
ATOM 732 N N . ALA A 1 96 ? 21.397 -5.603 -12.339 1.00 96.44 96 ALA A N 1
ATOM 733 C CA . ALA A 1 96 ? 21.906 -5.298 -11.007 1.00 96.44 96 ALA A CA 1
ATOM 734 C C . ALA A 1 96 ? 21.041 -4.249 -10.293 1.00 96.44 96 ALA A C 1
ATOM 736 O O . ALA A 1 96 ? 20.628 -4.487 -9.161 1.00 96.44 96 ALA A O 1
ATOM 737 N N . LEU A 1 97 ? 20.708 -3.141 -10.966 1.00 97.56 97 LEU A N 1
ATOM 738 C CA . LEU A 1 97 ? 19.864 -2.095 -10.388 1.00 97.56 97 LEU A CA 1
ATOM 739 C C . LEU A 1 97 ? 18.463 -2.626 -10.054 1.00 97.56 97 LEU A C 1
ATOM 741 O O . LEU A 1 97 ? 18.025 -2.496 -8.918 1.00 97.56 97 LEU A O 1
ATOM 745 N N . LEU A 1 98 ? 17.790 -3.281 -11.003 1.00 95.88 98 LEU A N 1
ATOM 746 C CA . LEU A 1 98 ? 16.426 -3.794 -10.818 1.00 95.88 98 LEU A CA 1
ATOM 747 C C . LEU A 1 98 ? 16.341 -4.875 -9.733 1.00 95.88 98 LEU A C 1
ATOM 749 O O . LEU A 1 98 ? 15.382 -4.928 -8.970 1.00 95.88 98 LEU A O 1
ATOM 753 N N . ILE A 1 99 ? 17.351 -5.742 -9.633 1.00 94.31 99 ILE A N 1
ATOM 754 C CA . ILE A 1 99 ? 17.431 -6.709 -8.533 1.00 94.31 99 ILE A CA 1
ATOM 755 C C . ILE A 1 99 ? 17.650 -5.967 -7.212 1.00 94.31 99 ILE A C 1
ATOM 757 O O . ILE A 1 99 ? 16.976 -6.271 -6.230 1.00 94.31 99 ILE A O 1
ATOM 761 N N . SER A 1 100 ? 18.550 -4.979 -7.182 1.00 95.31 100 SER A N 1
ATOM 762 C CA . SER A 1 100 ? 18.835 -4.216 -5.963 1.00 95.31 100 SER A CA 1
ATOM 763 C C . SER A 1 100 ? 17.624 -3.432 -5.457 1.00 95.31 100 SER A C 1
ATOM 765 O O . SER A 1 100 ? 17.418 -3.371 -4.250 1.00 95.31 100 SER A O 1
ATOM 767 N N . THR A 1 101 ? 16.779 -2.902 -6.344 1.00 94.88 101 THR A N 1
ATOM 768 C CA . THR A 1 101 ? 15.585 -2.136 -5.963 1.00 94.88 101 THR A CA 1
ATOM 769 C C . THR A 1 101 ? 14.465 -3.036 -5.450 1.00 94.88 101 THR A C 1
ATOM 771 O O . THR A 1 101 ? 13.737 -2.640 -4.537 1.00 94.88 101 THR A O 1
ATOM 774 N N . VAL A 1 102 ? 14.333 -4.252 -5.992 1.00 91.81 102 VAL A N 1
ATOM 775 C CA . VAL A 1 102 ? 13.401 -5.264 -5.473 1.00 91.81 102 VAL A CA 1
ATOM 776 C C . VAL A 1 102 ? 13.878 -5.772 -4.114 1.00 91.81 102 VAL A C 1
ATOM 778 O O . VAL A 1 102 ? 13.106 -5.764 -3.160 1.00 91.81 102 VAL A O 1
ATOM 781 N N . VAL A 1 103 ? 15.152 -6.155 -3.990 1.00 92.19 103 VAL A N 1
ATOM 782 C CA . VAL A 1 103 ? 15.723 -6.625 -2.717 1.00 92.19 103 VAL A CA 1
ATOM 783 C C . VAL A 1 103 ? 15.679 -5.528 -1.655 1.00 92.19 103 VAL A C 1
ATOM 785 O O . VAL A 1 103 ? 15.277 -5.801 -0.529 1.00 92.19 103 VAL A O 1
ATOM 788 N N . GLY A 1 104 ? 16.033 -4.291 -2.009 1.00 91.69 104 GLY A N 1
ATOM 789 C CA . GLY A 1 104 ? 15.987 -3.144 -1.103 1.00 91.69 104 GLY A CA 1
ATOM 790 C C . GLY A 1 104 ? 14.586 -2.903 -0.544 1.00 91.69 104 GLY A C 1
ATOM 791 O O . GLY A 1 104 ? 14.442 -2.747 0.664 1.00 91.69 104 GLY A O 1
ATOM 792 N N . TYR A 1 105 ? 13.553 -2.979 -1.389 1.00 88.94 105 TYR A N 1
ATOM 793 C CA . TYR A 1 105 ? 12.160 -2.877 -0.945 1.00 88.94 105 TYR A CA 1
ATOM 794 C C . TYR A 1 105 ? 11.766 -4.016 0.004 1.00 88.94 105 TYR A C 1
ATOM 796 O O . TYR A 1 105 ? 11.211 -3.772 1.070 1.00 88.94 105 TYR A O 1
ATOM 804 N N . LEU A 1 106 ? 12.105 -5.266 -0.337 1.00 87.31 106 LEU A N 1
ATOM 805 C CA . LEU A 1 106 ? 11.822 -6.416 0.530 1.00 87.31 106 LEU A CA 1
ATOM 806 C C . LEU A 1 106 ? 12.505 -6.283 1.900 1.00 87.31 106 LEU A C 1
ATOM 808 O O . LEU A 1 106 ? 11.910 -6.636 2.914 1.00 87.31 106 LEU A O 1
ATOM 812 N N . VAL A 1 107 ? 13.733 -5.758 1.935 1.00 88.88 107 VAL A N 1
ATOM 813 C CA . VAL A 1 107 ? 14.464 -5.453 3.172 1.00 88.88 107 VAL A CA 1
ATOM 814 C C . VAL A 1 107 ? 13.739 -4.366 3.967 1.00 88.88 107 VAL A C 1
ATOM 816 O O . VAL A 1 107 ? 13.468 -4.574 5.147 1.00 88.88 107 VAL A O 1
ATOM 819 N N . TYR A 1 108 ? 13.365 -3.250 3.338 1.00 85.38 108 TYR A N 1
ATOM 820 C CA . TYR A 1 108 ? 12.620 -2.167 3.993 1.00 85.38 108 TYR A CA 1
ATOM 821 C C . TYR A 1 108 ? 11.333 -2.671 4.657 1.00 85.38 108 TYR A C 1
ATOM 823 O O . TYR A 1 108 ? 11.106 -2.410 5.842 1.00 85.38 108 TYR A O 1
ATOM 831 N N . VAL A 1 109 ? 10.556 -3.480 3.934 1.00 81.88 109 VAL A N 1
ATOM 832 C CA . VAL A 1 109 ? 9.326 -4.095 4.448 1.00 81.88 109 VAL A CA 1
ATOM 833 C C . VAL A 1 109 ? 9.619 -5.079 5.584 1.00 81.88 109 VAL A C 1
ATOM 835 O O . VAL A 1 109 ? 8.981 -5.022 6.634 1.00 81.88 109 VAL A O 1
ATOM 838 N N . ALA A 1 110 ? 10.614 -5.959 5.430 1.00 79.19 110 ALA A N 1
ATOM 839 C CA . ALA A 1 110 ? 10.953 -6.958 6.445 1.00 79.19 110 ALA A CA 1
ATOM 840 C C . ALA A 1 110 ? 11.402 -6.327 7.776 1.00 79.19 110 ALA A C 1
ATOM 842 O O . ALA A 1 110 ? 11.020 -6.798 8.851 1.00 79.19 110 ALA A O 1
ATOM 843 N N . PHE A 1 111 ? 12.171 -5.238 7.713 1.00 81.75 111 PHE A N 1
ATOM 844 C CA . PHE A 1 111 ? 12.605 -4.490 8.895 1.00 81.75 111 PHE A CA 1
ATOM 845 C C . PHE A 1 111 ? 11.542 -3.515 9.421 1.00 81.75 111 PHE A C 1
ATOM 847 O O . PHE A 1 111 ? 11.709 -2.969 10.508 1.00 81.75 111 PHE A O 1
ATOM 854 N N . GLY A 1 112 ? 10.414 -3.350 8.723 1.00 71.88 112 GLY A N 1
ATOM 855 C CA . GLY A 1 112 ? 9.344 -2.435 9.118 1.00 71.88 112 GLY A CA 1
ATOM 856 C C . GLY A 1 112 ? 9.723 -0.962 9.002 1.00 71.88 112 GLY A C 1
ATOM 857 O O . GLY A 1 112 ? 9.195 -0.154 9.758 1.00 71.88 112 GLY A O 1
ATOM 858 N N . LEU A 1 113 ? 10.656 -0.641 8.103 1.00 74.50 113 LEU A N 1
ATOM 859 C CA . LEU A 1 113 ? 11.007 0.736 7.753 1.00 74.50 113 LEU A CA 1
ATOM 860 C C . LEU A 1 113 ? 9.938 1.362 6.849 1.00 74.50 113 LEU A C 1
ATOM 862 O O . LEU A 1 113 ? 9.762 2.569 6.866 1.00 74.50 113 LEU A O 1
ATOM 866 N N . GLU A 1 114 ? 9.217 0.533 6.092 1.00 73.56 114 GLU A N 1
ATOM 867 C CA . GLU A 1 114 ? 8.103 0.928 5.230 1.00 73.56 114 GLU A CA 1
ATOM 868 C C . GLU A 1 114 ? 7.052 -0.197 5.219 1.00 73.56 114 GLU A C 1
ATOM 870 O O . GLU A 1 114 ? 7.392 -1.378 5.344 1.00 73.56 114 GLU A O 1
ATOM 875 N N . GLY A 1 115 ? 5.769 0.152 5.111 1.00 70.62 115 GLY A N 1
ATOM 876 C CA . GLY A 1 115 ? 4.684 -0.820 4.953 1.00 70.62 115 GLY A CA 1
ATOM 877 C C . GLY A 1 115 ? 4.464 -1.184 3.480 1.00 70.62 115 GLY A C 1
ATOM 878 O O . GLY A 1 115 ? 4.713 -0.354 2.611 1.00 70.62 115 GLY A O 1
ATOM 879 N N . PRO A 1 116 ? 3.985 -2.399 3.156 1.00 73.62 116 PRO A N 1
ATOM 880 C CA . PRO A 1 116 ? 3.635 -2.725 1.783 1.00 73.62 116 PRO A CA 1
ATOM 881 C C . PRO A 1 116 ? 2.434 -1.887 1.327 1.00 73.62 116 PRO A C 1
ATOM 883 O O . PRO A 1 116 ? 1.315 -2.074 1.801 1.00 73.62 116 PRO A O 1
ATOM 886 N N . ASP A 1 117 ? 2.662 -0.972 0.390 1.00 75.44 117 ASP A N 1
ATOM 887 C CA . ASP A 1 117 ? 1.646 -0.083 -0.161 1.00 75.44 117 ASP A CA 1
ATOM 888 C C . ASP A 1 117 ? 1.385 -0.350 -1.659 1.00 75.44 117 ASP A C 1
ATOM 890 O O . ASP A 1 117 ? 2.143 -1.026 -2.362 1.00 75.44 117 ASP A O 1
ATOM 894 N N . GLN A 1 118 ? 0.284 0.202 -2.176 1.00 75.75 118 GLN A N 1
ATOM 895 C CA . GLN A 1 118 ? -0.146 -0.019 -3.561 1.00 75.75 118 GLN A CA 1
ATOM 896 C C . GLN A 1 118 ? 0.873 0.491 -4.594 1.00 75.75 118 GLN A C 1
ATOM 898 O O . GLN A 1 118 ? 1.061 -0.147 -5.634 1.00 75.75 118 GLN A O 1
ATOM 903 N N . VAL A 1 119 ? 1.529 1.624 -4.328 1.00 83.12 119 VAL A N 1
ATOM 904 C CA . VAL A 1 119 ? 2.509 2.235 -5.236 1.00 83.12 119 VAL A CA 1
ATOM 905 C C . VAL A 1 119 ? 3.815 1.467 -5.182 1.00 83.12 119 VAL A C 1
ATOM 907 O O . VAL A 1 119 ? 4.367 1.169 -6.245 1.00 83.12 119 VAL A O 1
ATOM 910 N N . GLY A 1 120 ? 4.285 1.086 -3.993 1.00 85.19 120 GLY A N 1
ATOM 911 C CA . GLY A 1 120 ? 5.461 0.240 -3.816 1.00 85.19 120 GLY A CA 1
ATOM 912 C C . GLY A 1 120 ? 5.341 -1.060 -4.612 1.00 85.19 120 GLY A C 1
ATOM 913 O O . GLY A 1 120 ? 6.198 -1.362 -5.450 1.00 85.19 120 GLY A O 1
ATOM 914 N N . ILE A 1 121 ? 4.223 -1.776 -4.459 1.00 83.19 121 ILE A N 1
ATOM 915 C CA . ILE A 1 121 ? 3.959 -3.042 -5.164 1.00 83.19 121 ILE A CA 1
ATOM 916 C C . ILE A 1 121 ? 3.842 -2.834 -6.676 1.00 83.19 121 ILE A C 1
ATOM 918 O O . ILE A 1 121 ? 4.467 -3.569 -7.447 1.00 83.19 121 ILE A O 1
ATOM 922 N N . ALA A 1 122 ? 3.083 -1.827 -7.123 1.00 84.94 122 ALA A N 1
ATOM 923 C CA . ALA A 1 122 ? 2.948 -1.522 -8.547 1.00 84.94 122 ALA A CA 1
ATOM 924 C C . ALA A 1 122 ? 4.309 -1.182 -9.179 1.00 84.94 122 ALA A C 1
ATOM 926 O O . ALA A 1 122 ? 4.631 -1.656 -10.272 1.00 84.94 122 ALA A O 1
ATOM 927 N N . THR A 1 123 ? 5.145 -0.429 -8.463 1.00 91.25 123 THR A N 1
ATOM 928 C CA . THR A 1 123 ? 6.504 -0.082 -8.893 1.00 91.25 123 THR A CA 1
ATOM 929 C C . THR A 1 123 ? 7.382 -1.318 -8.984 1.00 91.25 123 THR A C 1
ATOM 931 O O . THR A 1 123 ? 8.076 -1.504 -9.985 1.00 91.25 123 THR A O 1
ATOM 934 N N . LYS A 1 124 ? 7.330 -2.217 -7.994 1.00 92.75 124 LYS A N 1
ATOM 935 C CA . LYS A 1 124 ? 8.083 -3.473 -8.070 1.00 92.75 124 LYS A CA 1
ATOM 936 C C . LYS A 1 124 ? 7.610 -4.346 -9.230 1.00 92.75 124 LYS A C 1
ATOM 938 O O . LYS A 1 124 ? 8.449 -4.917 -9.915 1.00 92.75 124 LYS A O 1
ATOM 943 N N . LEU A 1 125 ? 6.313 -4.403 -9.532 1.00 89.69 125 LEU A N 1
ATOM 944 C CA . LEU A 1 125 ? 5.818 -5.143 -10.697 1.00 89.69 125 LEU A CA 1
ATOM 945 C C . LEU A 1 125 ? 6.372 -4.574 -12.016 1.00 89.69 125 LEU A C 1
ATOM 947 O O . LEU A 1 125 ? 6.777 -5.338 -12.899 1.00 89.69 125 LEU A O 1
ATOM 951 N N . ILE A 1 126 ? 6.441 -3.244 -12.136 1.00 92.19 126 ILE A N 1
ATOM 952 C CA . ILE A 1 126 ? 7.072 -2.555 -13.273 1.00 92.19 126 ILE A CA 1
ATOM 953 C C . ILE A 1 126 ? 8.556 -2.928 -13.372 1.00 92.19 126 ILE A C 1
ATOM 955 O O . ILE A 1 126 ? 9.024 -3.291 -14.453 1.00 92.19 126 ILE A O 1
ATOM 959 N N . GLU A 1 127 ? 9.287 -2.894 -12.258 1.00 95.44 127 GLU A N 1
ATOM 960 C CA . GLU A 1 127 ? 10.713 -3.229 -12.205 1.00 95.44 127 GLU A CA 1
ATOM 961 C C . GLU A 1 127 ? 10.980 -4.706 -12.543 1.00 95.44 127 GLU A C 1
ATOM 963 O O . GLU A 1 127 ? 11.840 -5.006 -13.371 1.00 95.44 127 GLU A O 1
ATOM 968 N N . VAL A 1 128 ? 10.201 -5.641 -11.994 1.00 93.56 128 VAL A N 1
ATOM 969 C CA . VAL A 1 128 ? 10.294 -7.074 -12.320 1.00 93.56 128 VAL A CA 1
ATOM 970 C C . VAL A 1 128 ? 9.995 -7.321 -13.799 1.00 93.56 128 VAL A C 1
ATOM 972 O O . VAL A 1 128 ? 10.698 -8.085 -14.465 1.00 93.56 128 VAL A O 1
ATOM 975 N N . THR A 1 129 ? 9.005 -6.623 -14.357 1.00 90.62 129 THR A N 1
ATOM 976 C CA . THR A 1 129 ? 8.693 -6.703 -15.791 1.00 90.62 129 THR A CA 1
ATOM 977 C C . THR A 1 129 ? 9.844 -6.154 -16.638 1.00 90.62 129 THR A C 1
ATOM 979 O O . THR A 1 129 ? 10.256 -6.788 -17.615 1.00 90.62 129 THR A O 1
ATOM 982 N N . ALA A 1 130 ? 10.414 -5.008 -16.254 1.00 94.69 130 ALA A N 1
ATOM 983 C CA . ALA A 1 130 ? 11.582 -4.430 -16.912 1.00 94.69 130 ALA A CA 1
ATOM 984 C C . ALA A 1 130 ? 12.792 -5.376 -16.851 1.00 94.69 130 ALA A C 1
ATOM 986 O O . ALA A 1 130 ? 13.497 -5.522 -17.851 1.00 94.69 130 ALA A O 1
ATOM 987 N N . LEU A 1 131 ? 12.990 -6.069 -15.726 1.00 94.38 131 LEU A N 1
ATOM 988 C CA . LEU A 1 131 ? 14.059 -7.049 -15.527 1.00 94.38 131 LEU A CA 1
ATOM 989 C C . LEU A 1 131 ? 13.887 -8.233 -16.475 1.00 94.38 131 LEU A C 1
ATOM 991 O O . LEU A 1 131 ? 14.819 -8.579 -17.203 1.00 94.38 131 LEU A O 1
ATOM 995 N N . GLY A 1 132 ? 12.682 -8.804 -16.528 1.00 89.56 132 GLY A N 1
ATOM 996 C CA . GLY A 1 132 ? 12.353 -9.887 -17.451 1.00 89.56 132 GLY A CA 1
ATOM 997 C C . GLY A 1 132 ? 12.649 -9.504 -18.900 1.00 89.56 132 GLY A C 1
ATOM 998 O O . GLY A 1 132 ? 13.348 -10.235 -19.602 1.00 89.56 132 GLY A O 1
ATOM 999 N N . LEU A 1 133 ? 12.204 -8.317 -19.328 1.00 90.69 133 LEU A N 1
ATOM 1000 C CA . LEU A 1 133 ? 12.435 -7.790 -20.678 1.00 90.69 133 LEU A CA 1
ATOM 1001 C C . LEU A 1 133 ? 13.921 -7.519 -20.970 1.00 90.69 133 LEU A C 1
ATOM 1003 O O . LEU A 1 133 ? 14.402 -7.852 -22.060 1.00 90.69 133 LEU A O 1
ATOM 1007 N N . ALA A 1 134 ? 14.661 -6.964 -20.007 1.00 90.88 134 ALA A N 1
ATOM 1008 C CA . ALA A 1 134 ? 16.093 -6.688 -20.120 1.00 90.88 134 ALA A CA 1
ATOM 1009 C C . ALA A 1 134 ? 16.949 -7.964 -20.147 1.00 90.88 134 ALA A C 1
ATOM 1011 O O . ALA A 1 134 ? 18.060 -7.946 -20.683 1.00 90.88 134 ALA A O 1
ATOM 1012 N N . LEU A 1 135 ? 16.445 -9.081 -19.620 1.00 89.69 135 LEU A N 1
ATOM 1013 C CA . LEU A 1 135 ? 17.128 -10.375 -19.628 1.00 89.69 135 LEU A CA 1
ATOM 1014 C C . LEU A 1 135 ? 16.754 -11.264 -20.823 1.00 89.69 135 LEU A C 1
ATOM 1016 O O . LEU A 1 135 ? 17.433 -12.270 -21.048 1.00 89.69 135 LEU A O 1
ATOM 1020 N N . VAL A 1 136 ? 15.746 -10.896 -21.631 1.00 85.56 136 VAL A N 1
ATOM 1021 C CA . VAL A 1 136 ? 15.387 -11.658 -22.839 1.00 85.56 136 VAL A CA 1
ATOM 1022 C C . VAL A 1 136 ? 16.604 -11.760 -23.774 1.00 85.56 136 VAL A C 1
ATOM 1024 O O . VAL A 1 136 ? 17.083 -10.728 -24.268 1.00 85.56 136 VAL A O 1
ATOM 1027 N N . PRO A 1 137 ? 17.100 -12.983 -24.061 1.00 77.88 137 PRO A N 1
ATOM 1028 C CA . PRO A 1 137 ? 18.268 -13.177 -24.910 1.00 77.88 137 PRO A CA 1
ATOM 1029 C C . PRO A 1 137 ? 17.932 -12.905 -26.380 1.00 77.88 137 PRO A C 1
ATOM 1031 O O . PRO A 1 137 ? 16.961 -13.444 -26.925 1.00 77.88 137 PRO A O 1
ATOM 1034 N N . VAL A 1 138 ? 18.763 -12.107 -27.052 1.00 76.25 138 VAL A N 1
ATOM 1035 C CA . VAL A 1 138 ? 18.581 -11.763 -28.474 1.00 76.25 138 VAL A CA 1
ATOM 1036 C C . VAL A 1 138 ? 19.322 -12.775 -29.346 1.00 76.25 138 VAL A C 1
ATOM 1038 O O . VAL A 1 138 ? 20.325 -13.351 -28.929 1.00 76.25 138 VAL A O 1
ATOM 1041 N N . ARG A 1 139 ? 18.827 -13.021 -30.570 1.00 66.38 139 ARG A N 1
ATOM 1042 C CA . ARG A 1 139 ? 19.339 -14.065 -31.484 1.00 66.38 139 ARG A CA 1
ATOM 1043 C C . ARG A 1 139 ? 20.859 -14.011 -31.715 1.00 66.38 139 ARG A C 1
ATOM 1045 O O . ARG A 1 139 ? 21.445 -15.054 -31.964 1.00 66.38 139 ARG A O 1
ATOM 1052 N N . ALA A 1 140 ? 21.475 -12.834 -31.604 1.00 66.19 140 ALA A N 1
ATOM 1053 C CA . ALA A 1 140 ? 22.910 -12.630 -31.798 1.00 66.19 140 ALA A CA 1
ATOM 1054 C C . ALA A 1 140 ? 23.773 -12.825 -30.528 1.00 66.19 140 ALA A C 1
ATOM 1056 O O . ALA A 1 140 ? 24.992 -12.854 -30.632 1.00 66.19 140 ALA A O 1
ATOM 1057 N N . GLU A 1 141 ? 23.179 -12.956 -29.335 1.00 66.81 141 GLU A N 1
ATOM 1058 C CA . GLU A 1 141 ? 23.910 -12.909 -28.052 1.00 66.81 141 GLU A CA 1
ATOM 1059 C C . GLU A 1 141 ? 24.198 -14.287 -27.427 1.00 66.81 141 GLU A C 1
ATOM 1061 O O . GLU A 1 141 ? 25.041 -14.387 -26.537 1.00 66.81 141 GLU A O 1
ATOM 1066 N N . ALA A 1 142 ? 23.492 -15.355 -27.819 1.00 61.31 142 ALA A N 1
ATOM 1067 C CA . ALA A 1 142 ? 23.572 -16.639 -27.116 1.00 61.31 142 ALA A CA 1
ATOM 1068 C C . ALA A 1 142 ? 23.595 -17.851 -28.056 1.00 61.31 142 ALA A C 1
ATOM 1070 O O . ALA A 1 142 ? 22.753 -17.985 -28.946 1.00 61.31 142 ALA A O 1
ATOM 1071 N N . ARG A 1 143 ? 24.508 -18.798 -27.784 1.00 66.62 143 ARG A N 1
ATOM 1072 C CA . ARG A 1 143 ? 24.480 -20.143 -28.385 1.00 66.62 143 ARG A CA 1
ATOM 1073 C C . ARG A 1 143 ? 23.143 -20.833 -28.071 1.00 66.62 143 ARG A C 1
ATOM 1075 O O . ARG A 1 143 ? 22.569 -20.643 -26.996 1.00 66.62 143 ARG A O 1
ATOM 1082 N N . ARG A 1 144 ? 22.660 -21.667 -29.002 1.00 60.12 144 ARG A N 1
ATOM 1083 C CA . ARG A 1 144 ? 21.319 -22.293 -28.976 1.00 60.12 144 ARG A CA 1
ATOM 1084 C C . ARG A 1 144 ? 21.003 -23.025 -27.659 1.00 60.12 144 ARG A C 1
ATOM 1086 O O . ARG A 1 144 ? 19.877 -22.930 -27.181 1.00 60.12 144 ARG A O 1
ATOM 1093 N N . THR A 1 145 ? 21.993 -23.681 -27.052 1.00 59.62 145 THR A N 1
ATOM 1094 C CA . THR A 1 145 ? 21.881 -24.410 -25.774 1.00 59.62 145 THR A CA 1
ATOM 1095 C C . THR A 1 145 ? 21.743 -23.484 -24.561 1.00 59.62 145 THR A C 1
ATOM 1097 O O . THR A 1 145 ? 20.836 -23.667 -23.753 1.00 59.62 145 THR A O 1
ATOM 1100 N N . HIS A 1 146 ? 22.555 -22.426 -24.466 1.00 66.00 146 HIS A N 1
ATOM 1101 C CA . HIS A 1 146 ? 22.432 -21.408 -23.411 1.00 66.00 146 HIS A CA 1
ATOM 1102 C C . HIS A 1 146 ? 21.118 -20.630 -23.494 1.00 66.00 146 HIS A C 1
ATOM 1104 O O . HIS A 1 146 ? 20.592 -20.180 -22.478 1.00 66.00 146 HIS A O 1
ATOM 1110 N N . ARG A 1 147 ? 20.568 -20.474 -24.702 1.00 71.50 147 ARG A N 1
ATOM 1111 C CA . ARG A 1 147 ? 19.279 -19.813 -24.907 1.00 71.50 147 ARG A CA 1
ATOM 1112 C C . ARG A 1 147 ? 18.143 -20.578 -24.222 1.00 71.50 147 ARG A C 1
ATOM 1114 O O . ARG A 1 147 ? 17.369 -19.945 -23.518 1.00 71.50 147 ARG A O 1
ATOM 1121 N N . ALA A 1 148 ? 18.059 -21.900 -24.384 1.00 71.19 148 ALA A N 1
ATOM 1122 C CA . ALA A 1 148 ? 16.994 -22.711 -23.780 1.00 71.19 148 ALA A CA 1
ATOM 1123 C C . ALA A 1 148 ? 16.999 -22.638 -22.241 1.00 71.19 148 ALA A C 1
ATOM 1125 O O . ALA A 1 148 ? 15.967 -22.354 -21.640 1.00 71.19 148 ALA A O 1
ATOM 1126 N N . TRP A 1 149 ? 18.173 -22.777 -21.617 1.00 72.81 149 TRP A N 1
ATOM 1127 C CA . TRP A 1 149 ? 18.326 -22.647 -20.164 1.00 72.81 149 TRP A CA 1
ATOM 1128 C C . TRP A 1 149 ? 17.996 -21.247 -19.643 1.00 72.81 149 TRP A C 1
ATOM 1130 O O . TRP A 1 149 ? 17.366 -21.119 -18.599 1.00 72.81 149 TRP A O 1
ATOM 1140 N N . ARG A 1 150 ? 18.357 -20.186 -20.378 1.00 76.75 150 ARG A N 1
ATOM 1141 C CA . ARG A 1 150 ? 17.976 -18.810 -20.014 1.00 76.75 150 ARG A CA 1
ATOM 1142 C C . ARG A 1 150 ? 16.465 -18.597 -20.063 1.00 76.75 150 ARG A C 1
ATOM 1144 O O . ARG A 1 150 ? 15.926 -17.954 -19.173 1.00 76.75 150 ARG A O 1
ATOM 1151 N N . TRP A 1 151 ? 15.781 -19.150 -21.064 1.00 78.88 151 TRP A N 1
ATOM 1152 C CA . TRP A 1 151 ? 14.318 -19.095 -21.131 1.00 78.88 151 TRP A CA 1
ATOM 1153 C C . TRP A 1 151 ? 13.656 -19.891 -20.006 1.00 78.88 151 TRP A C 1
ATOM 1155 O O . TRP A 1 151 ? 12.715 -19.385 -19.406 1.00 78.88 151 TRP A O 1
ATOM 1165 N N . ALA A 1 152 ? 14.166 -21.081 -19.678 1.00 76.19 152 ALA A N 1
ATOM 1166 C CA . ALA A 1 152 ? 13.676 -21.865 -18.545 1.00 76.19 152 ALA A CA 1
ATOM 1167 C C . ALA A 1 152 ? 13.888 -21.128 -17.211 1.00 76.19 152 ALA A C 1
ATOM 1169 O O . ALA A 1 152 ? 12.961 -21.014 -16.415 1.00 76.19 152 ALA A O 1
ATOM 1170 N N . GLY A 1 153 ? 15.074 -20.545 -17.006 1.00 76.50 153 GLY A N 1
ATOM 1171 C CA . GLY A 1 153 ? 15.382 -19.733 -15.831 1.00 76.50 153 GLY A CA 1
ATOM 1172 C C . GLY A 1 153 ? 14.469 -18.514 -15.705 1.00 76.50 153 GLY A C 1
ATOM 1173 O O . GLY A 1 153 ? 13.926 -18.279 -14.635 1.00 76.50 153 GLY A O 1
ATOM 1174 N N . LEU A 1 154 ? 14.224 -17.781 -16.797 1.00 80.12 154 LEU A N 1
ATOM 1175 C CA . LEU A 1 154 ? 13.270 -16.665 -16.801 1.00 80.12 154 LEU A CA 1
ATOM 1176 C C . LEU A 1 154 ? 11.832 -17.125 -16.540 1.00 80.12 154 LEU A C 1
ATOM 1178 O O . LEU A 1 154 ? 11.116 -16.465 -15.792 1.00 80.12 154 LEU A O 1
ATOM 1182 N N . GLY A 1 155 ? 11.431 -18.259 -17.119 1.00 78.69 155 GLY A N 1
ATOM 1183 C CA . GLY A 1 155 ? 10.101 -18.843 -16.950 1.00 78.69 155 GLY A CA 1
ATOM 1184 C C . GLY A 1 155 ? 9.792 -19.292 -15.521 1.00 78.69 155 GLY A C 1
ATOM 1185 O O . GLY A 1 155 ? 8.623 -19.386 -15.173 1.00 78.69 155 GLY A O 1
ATOM 1186 N N . VAL A 1 156 ? 10.813 -19.524 -14.690 1.00 77.19 156 VAL A N 1
ATOM 1187 C CA . VAL A 1 156 ? 10.656 -19.872 -13.267 1.00 77.19 156 VAL A CA 1
ATOM 1188 C C . VAL A 1 156 ? 10.916 -18.665 -12.364 1.00 77.19 156 VAL A C 1
ATOM 1190 O O . VAL A 1 156 ? 10.118 -18.366 -11.479 1.00 77.19 156 VAL A O 1
ATOM 1193 N N . ALA A 1 157 ? 12.011 -17.940 -12.597 1.00 79.00 157 ALA A N 1
ATOM 1194 C CA . ALA A 1 157 ? 12.442 -16.853 -11.727 1.00 79.00 157 ALA A CA 1
ATOM 1195 C C . ALA A 1 157 ? 11.503 -15.643 -11.780 1.00 79.00 157 ALA A C 1
ATOM 1197 O O . ALA A 1 157 ? 11.262 -15.037 -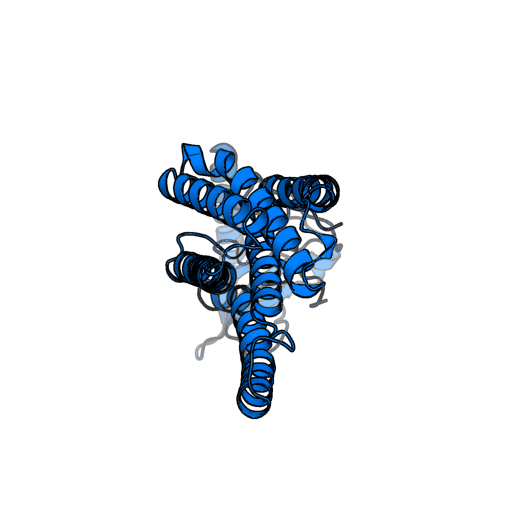10.742 1.00 79.00 157 ALA A O 1
ATOM 1198 N N . MET A 1 158 ? 10.953 -15.289 -12.952 1.00 84.19 158 MET A N 1
ATOM 1199 C CA . MET A 1 158 ? 10.059 -14.128 -13.056 1.00 84.19 158 MET A CA 1
ATOM 1200 C C . MET A 1 158 ? 8.725 -14.361 -12.332 1.00 84.19 158 MET A C 1
ATOM 1202 O O . MET A 1 158 ? 8.379 -13.522 -11.502 1.00 84.19 158 MET A O 1
ATOM 1206 N N . PRO A 1 159 ? 7.998 -15.481 -12.540 1.00 80.75 159 PRO A N 1
ATOM 1207 C CA . PRO A 1 159 ? 6.791 -15.754 -11.759 1.00 80.75 159 PRO A CA 1
ATOM 1208 C C . PRO A 1 159 ? 7.061 -15.847 -10.258 1.00 80.75 159 PRO A C 1
ATOM 1210 O O . PRO A 1 159 ? 6.293 -15.297 -9.476 1.00 80.75 159 PRO A O 1
ATOM 1213 N N . LEU A 1 160 ? 8.165 -16.484 -9.850 1.00 80.12 160 LEU A N 1
ATOM 1214 C CA . LEU A 1 160 ? 8.519 -16.590 -8.435 1.00 80.12 160 LEU A CA 1
ATOM 1215 C C . LEU A 1 160 ? 8.789 -15.214 -7.819 1.00 80.12 160 LEU A C 1
ATOM 1217 O O . LEU A 1 160 ? 8.311 -14.939 -6.726 1.00 80.12 160 LEU A O 1
ATOM 1221 N N . LEU A 1 161 ? 9.483 -14.324 -8.534 1.00 81.75 161 LEU A N 1
ATOM 1222 C CA . LEU A 1 161 ? 9.721 -12.956 -8.079 1.00 81.75 161 LEU A CA 1
ATOM 1223 C C . LEU A 1 161 ? 8.406 -12.173 -7.945 1.00 81.75 161 LEU A C 1
ATOM 1225 O O . LEU A 1 161 ? 8.196 -11.529 -6.925 1.00 81.75 161 LEU A O 1
ATOM 1229 N N . VAL A 1 162 ? 7.490 -12.291 -8.915 1.00 82.06 162 VAL A N 1
ATOM 1230 C CA . VAL A 1 162 ? 6.154 -11.667 -8.845 1.00 82.06 162 VAL A CA 1
ATOM 1231 C C . VAL A 1 162 ? 5.361 -12.180 -7.642 1.00 82.06 162 VAL A C 1
ATOM 1233 O O . VAL A 1 162 ? 4.798 -11.378 -6.899 1.00 82.06 162 VAL A O 1
ATOM 1236 N N . VAL A 1 163 ? 5.339 -13.499 -7.421 1.00 80.00 163 VAL A N 1
ATOM 1237 C CA . VAL A 1 163 ? 4.648 -14.106 -6.273 1.00 80.00 163 VAL A CA 1
ATOM 1238 C C . VAL A 1 163 ? 5.262 -13.627 -4.964 1.00 80.00 163 VAL A C 1
ATOM 1240 O O . VAL A 1 163 ? 4.524 -13.201 -4.087 1.00 80.00 163 VAL A O 1
ATOM 1243 N N . MET A 1 164 ? 6.591 -13.633 -4.838 1.00 76.94 164 MET A N 1
ATOM 1244 C CA . MET A 1 164 ? 7.277 -13.174 -3.627 1.00 76.94 164 MET A CA 1
ATOM 1245 C C . MET A 1 164 ? 7.000 -11.697 -3.333 1.00 76.94 164 MET A C 1
ATOM 1247 O O . MET A 1 164 ? 6.752 -11.347 -2.184 1.00 76.94 164 MET A O 1
ATOM 1251 N N . THR A 1 165 ? 6.995 -10.838 -4.355 1.00 72.12 165 THR A N 1
ATOM 1252 C CA . THR A 1 165 ? 6.674 -9.412 -4.208 1.00 72.12 165 THR A CA 1
ATOM 1253 C C . THR A 1 165 ? 5.203 -9.170 -3.869 1.00 72.12 165 THR A C 1
ATOM 1255 O O . THR A 1 165 ? 4.912 -8.265 -3.102 1.00 72.12 165 THR A O 1
ATOM 1258 N N . GLY A 1 166 ? 4.265 -9.953 -4.409 1.00 71.56 166 GLY A N 1
ATOM 1259 C CA . GLY A 1 166 ? 2.845 -9.835 -4.053 1.00 71.56 166 GLY A CA 1
ATOM 1260 C C . GLY A 1 166 ? 2.513 -10.441 -2.684 1.00 71.56 166 GLY A C 1
ATOM 1261 O O . GLY A 1 166 ? 1.638 -9.949 -1.976 1.00 71.56 166 GLY A O 1
ATOM 1262 N N . ALA A 1 167 ? 3.227 -11.497 -2.289 1.00 73.69 167 ALA A N 1
ATOM 1263 C CA . ALA A 1 167 ? 3.022 -12.198 -1.026 1.00 73.69 167 ALA A CA 1
ATOM 1264 C C . ALA A 1 167 ? 3.422 -11.365 0.199 1.00 73.69 167 ALA A C 1
ATOM 1266 O O . ALA A 1 167 ? 2.923 -11.643 1.286 1.00 73.69 167 ALA A O 1
ATOM 1267 N N . THR A 1 168 ? 4.273 -10.341 0.056 1.00 69.06 168 THR A N 1
ATOM 1268 C CA . THR A 1 168 ? 4.660 -9.480 1.186 1.00 69.06 168 THR A CA 1
ATOM 1269 C C . THR A 1 168 ? 3.474 -8.768 1.826 1.00 69.06 168 THR A C 1
ATOM 1271 O O . THR A 1 168 ? 3.480 -8.621 3.042 1.00 69.06 168 TH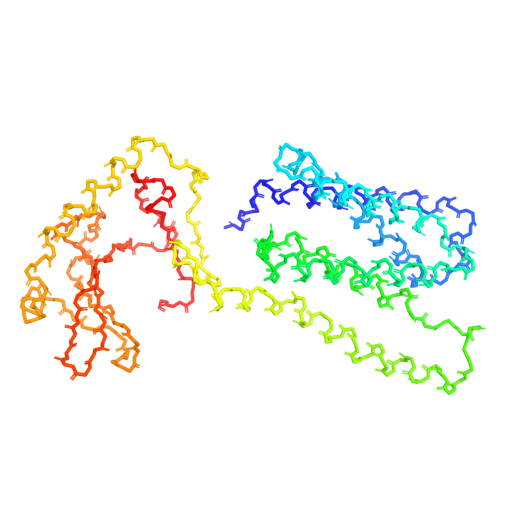R A O 1
ATOM 1274 N N . VAL A 1 169 ? 2.440 -8.409 1.053 1.00 64.62 169 VAL A N 1
ATOM 1275 C CA . VAL A 1 169 ? 1.177 -7.854 1.581 1.00 64.62 169 VAL A CA 1
ATOM 1276 C C . VAL A 1 169 ? 0.576 -8.798 2.613 1.00 64.62 169 VAL A C 1
ATOM 1278 O O . VAL A 1 169 ? 0.339 -8.428 3.756 1.00 64.62 169 VAL A O 1
ATOM 1281 N N . TRP A 1 170 ? 0.409 -10.058 2.220 1.00 63.00 170 TRP A N 1
ATOM 1282 C CA . TRP A 1 170 ? -0.195 -11.082 3.060 1.00 63.00 170 TRP A CA 1
ATOM 1283 C C . TRP A 1 170 ? 0.692 -11.439 4.251 1.00 63.00 170 TRP A C 1
ATOM 1285 O O . TRP A 1 170 ? 0.192 -11.609 5.356 1.00 63.00 170 TRP A O 1
ATOM 1295 N N . ILE A 1 171 ? 2.010 -11.546 4.045 1.00 67.44 171 ILE A N 1
ATOM 1296 C CA . ILE A 1 171 ? 2.960 -11.876 5.115 1.00 67.44 171 ILE A CA 1
ATOM 1297 C C . ILE A 1 171 ? 2.945 -10.796 6.197 1.00 67.44 171 ILE A C 1
ATOM 1299 O O . ILE A 1 171 ? 2.946 -11.138 7.376 1.00 67.44 171 ILE A O 1
ATOM 1303 N N . VAL A 1 172 ? 2.924 -9.516 5.822 1.00 60.06 172 VAL A N 1
ATOM 1304 C CA . VAL A 1 172 ? 2.896 -8.412 6.789 1.00 60.06 172 VAL A CA 1
ATOM 1305 C C . VAL A 1 172 ? 1.567 -8.379 7.538 1.00 60.06 172 VAL A C 1
ATOM 1307 O O . VAL A 1 172 ? 1.600 -8.369 8.766 1.00 60.06 172 VAL A O 1
ATOM 1310 N N . ASP A 1 173 ? 0.434 -8.474 6.838 1.00 59.47 173 ASP A N 1
ATOM 1311 C CA . ASP A 1 173 ? -0.898 -8.502 7.464 1.00 59.47 173 ASP A CA 1
ATOM 1312 C C . ASP A 1 173 ? -1.073 -9.687 8.430 1.00 59.47 173 ASP A C 1
ATOM 1314 O O . ASP A 1 173 ? -1.732 -9.567 9.464 1.00 59.47 173 ASP A O 1
ATOM 1318 N N . LEU A 1 174 ? -0.467 -10.839 8.120 1.00 63.34 174 LEU A N 1
ATOM 1319 C CA . LEU A 1 174 ? -0.498 -12.029 8.976 1.00 63.34 174 LEU A CA 1
ATOM 1320 C C . LEU A 1 174 ? 0.488 -11.947 10.151 1.00 63.34 174 LEU A C 1
ATOM 1322 O O . LEU A 1 174 ? 0.195 -12.464 11.229 1.00 63.34 174 LEU A O 1
ATOM 1326 N N . ALA A 1 175 ? 1.666 -11.348 9.956 1.00 58.22 175 ALA A N 1
ATOM 1327 C CA . ALA A 1 175 ? 2.729 -11.305 10.962 1.00 58.22 175 ALA A CA 1
ATOM 1328 C C . ALA A 1 175 ? 2.615 -10.115 11.927 1.00 58.22 175 ALA A C 1
ATOM 1330 O O . ALA A 1 175 ? 3.147 -10.177 13.038 1.00 58.22 175 ALA A O 1
ATOM 1331 N N . ARG A 1 176 ? 1.958 -9.027 11.515 1.00 57.94 176 ARG A N 1
ATOM 1332 C CA . ARG A 1 176 ? 1.759 -7.810 12.309 1.00 57.94 176 ARG A CA 1
ATOM 1333 C C . ARG A 1 176 ? 0.296 -7.374 12.188 1.00 57.94 176 ARG A C 1
ATOM 1335 O O . ARG A 1 176 ? -0.012 -6.585 11.299 1.00 57.94 176 ARG A O 1
ATOM 1342 N N . PRO A 1 177 ? -0.604 -7.866 13.060 1.00 54.22 177 PRO A N 1
ATOM 1343 C CA . PRO A 1 177 ? -1.984 -7.407 13.051 1.00 54.22 177 PRO A CA 1
ATOM 1344 C C . PRO A 1 177 ? -2.004 -5.884 13.225 1.00 54.22 177 PRO A C 1
ATOM 1346 O O . PRO A 1 177 ? -1.409 -5.367 14.172 1.00 54.22 177 PRO A O 1
ATOM 1349 N N . ASP A 1 178 ? -2.641 -5.180 12.286 1.00 55.41 178 ASP A N 1
ATOM 1350 C CA . ASP A 1 178 ? -2.779 -3.722 12.303 1.00 55.41 178 ASP A CA 1
ATOM 1351 C C . ASP A 1 178 ? -3.331 -3.269 13.667 1.00 55.41 178 ASP A C 1
ATOM 1353 O O . ASP A 1 178 ? -4.263 -3.874 14.204 1.00 55.41 178 ASP A O 1
ATOM 1357 N N . ALA A 1 179 ? -2.780 -2.188 14.227 1.00 52.78 179 ALA A N 1
ATOM 1358 C CA . ALA A 1 179 ? -3.287 -1.559 15.447 1.00 52.78 179 ALA A CA 1
ATOM 1359 C C . ALA A 1 179 ? -4.752 -1.091 15.315 1.00 52.78 179 ALA A C 1
ATOM 1361 O O . ALA A 1 179 ? -5.451 -0.939 16.314 1.00 52.78 179 ALA A O 1
ATOM 1362 N N . ARG A 1 180 ? -5.229 -0.884 14.083 1.00 54.38 180 ARG A N 1
ATOM 1363 C CA . ARG A 1 180 ? -6.620 -0.587 13.720 1.00 54.38 180 ARG A CA 1
ATOM 1364 C C . ARG A 1 180 ? -7.474 -1.848 13.519 1.00 54.38 180 ARG A C 1
ATOM 1366 O O . ARG A 1 180 ? -8.643 -1.722 13.166 1.00 54.38 180 ARG A O 1
ATOM 1373 N N . HIS A 1 181 ? -6.914 -3.043 13.738 1.00 57.81 181 HIS A N 1
ATOM 1374 C CA . HIS A 1 181 ? -7.568 -4.347 13.559 1.00 57.81 181 HIS A CA 1
ATOM 1375 C C . HIS A 1 181 ? -8.185 -4.547 12.166 1.00 57.81 181 HIS A C 1
ATOM 1377 O O . HIS A 1 181 ? -9.298 -5.050 12.021 1.00 57.81 181 HIS A O 1
ATOM 1383 N N . VAL A 1 182 ? -7.455 -4.144 11.128 1.00 58.44 182 VAL A N 1
ATOM 1384 C CA . VAL A 1 182 ? -7.887 -4.240 9.730 1.00 58.44 182 VAL A CA 1
ATOM 1385 C C . VAL A 1 182 ? -7.166 -5.406 9.070 1.00 58.44 182 VAL A C 1
ATOM 1387 O O . VAL A 1 182 ? -5.990 -5.645 9.332 1.00 58.44 182 VAL A O 1
ATOM 1390 N N . HIS A 1 183 ? -7.875 -6.143 8.220 1.00 60.09 183 HIS A N 1
ATOM 1391 C CA . HIS A 1 183 ? -7.318 -7.249 7.443 1.00 60.09 183 HIS A CA 1
ATOM 1392 C C . HIS A 1 183 ? -7.386 -6.940 5.944 1.00 60.09 183 HIS A C 1
ATOM 1394 O O . HIS A 1 183 ? -8.224 -6.143 5.508 1.00 60.09 183 HIS A O 1
ATOM 1400 N N . ALA A 1 184 ? -6.547 -7.614 5.152 1.00 54.62 184 ALA A N 1
ATOM 1401 C CA . ALA A 1 184 ? -6.572 -7.556 3.693 1.00 54.62 184 ALA A CA 1
ATOM 1402 C C . ALA A 1 184 ? -8.005 -7.651 3.132 1.00 54.62 184 ALA A C 1
ATOM 1404 O O . ALA A 1 184 ? -8.710 -8.639 3.341 1.00 54.62 184 ALA A O 1
ATOM 1405 N N . GLY A 1 185 ? -8.425 -6.623 2.387 1.00 58.59 185 GLY A N 1
ATOM 1406 C CA . GLY A 1 185 ? -9.739 -6.561 1.736 1.00 58.59 185 GLY A CA 1
ATOM 1407 C C . GLY A 1 185 ? -10.836 -5.835 2.520 1.00 58.59 185 GLY A C 1
ATOM 1408 O O . GLY A 1 185 ? -11.929 -5.663 1.984 1.00 58.59 185 GLY A O 1
ATOM 1409 N N . ALA A 1 186 ? -10.571 -5.369 3.744 1.00 66.00 186 ALA A N 1
ATOM 1410 C CA . ALA A 1 186 ? -11.488 -4.467 4.433 1.00 66.00 186 ALA A CA 1
ATOM 1411 C C . ALA A 1 186 ? -11.361 -3.032 3.888 1.00 66.00 186 ALA A C 1
ATOM 1413 O O . ALA A 1 186 ? -10.256 -2.513 3.715 1.00 66.00 186 ALA A O 1
ATOM 1414 N N . LEU A 1 187 ? -12.493 -2.368 3.635 1.00 71.38 187 LEU A N 1
ATOM 1415 C CA . LEU A 1 187 ? -12.495 -0.936 3.333 1.00 71.38 187 LEU A CA 1
ATOM 1416 C C . LEU A 1 187 ? -12.548 -0.141 4.633 1.00 71.38 187 LEU A C 1
ATOM 1418 O O . LEU A 1 187 ? -13.478 -0.286 5.424 1.00 71.38 187 LEU A O 1
ATOM 1422 N N . LEU A 1 188 ? -11.561 0.728 4.817 1.00 76.19 188 LEU A N 1
ATOM 1423 C CA . LEU A 1 188 ? -11.444 1.628 5.955 1.00 76.19 188 LEU A CA 1
ATOM 1424 C C . LEU A 1 188 ? -12.126 2.971 5.695 1.00 76.19 188 LEU A C 1
ATOM 1426 O O . LEU A 1 188 ? -12.012 3.542 4.607 1.00 76.19 188 LEU A O 1
ATOM 1430 N N . GLN A 1 189 ? -12.754 3.521 6.730 1.00 80.94 189 GLN A N 1
ATOM 1431 C CA . GLN A 1 189 ? -13.128 4.927 6.755 1.00 80.94 189 GLN A CA 1
ATOM 1432 C C . GLN A 1 189 ? -11.866 5.794 6.713 1.00 80.94 189 GLN A C 1
ATOM 1434 O O . GLN A 1 189 ? -10.903 5.562 7.445 1.00 80.94 189 GLN A O 1
ATOM 1439 N N . SER A 1 190 ? -11.880 6.822 5.866 1.00 80.19 190 SER A N 1
ATOM 1440 C CA . SER A 1 190 ? -10.823 7.831 5.863 1.00 80.19 190 SER A CA 1
ATOM 1441 C C . SER A 1 190 ? -10.954 8.724 7.097 1.00 80.19 190 SER A C 1
ATOM 1443 O O . SER A 1 190 ? -12.006 9.318 7.321 1.00 80.19 190 SER A O 1
ATOM 1445 N N . THR A 1 191 ? -9.875 8.824 7.871 1.00 80.19 191 THR A N 1
ATOM 1446 C CA . THR A 1 191 ? -9.737 9.712 9.033 1.00 80.19 191 THR A CA 1
ATOM 1447 C C . THR A 1 191 ? -8.452 10.532 8.896 1.00 80.19 191 THR A C 1
ATOM 1449 O O . THR A 1 191 ? -7.598 10.243 8.055 1.00 80.19 191 THR A O 1
ATOM 1452 N N . ASN A 1 192 ? -8.256 11.529 9.759 1.00 77.81 192 ASN A N 1
ATOM 1453 C CA . ASN A 1 192 ? -6.947 12.160 9.935 1.00 77.81 192 ASN A CA 1
ATOM 1454 C C . ASN A 1 192 ? -5.880 11.138 10.380 1.00 77.81 192 ASN A C 1
ATOM 1456 O O . ASN A 1 192 ? -6.197 10.147 11.039 1.00 77.81 192 ASN A O 1
ATOM 1460 N N . ALA A 1 193 ? -4.612 11.386 10.028 1.00 76.69 193 ALA A N 1
ATOM 1461 C CA . ALA A 1 193 ? -3.501 10.481 10.344 1.00 76.69 193 ALA A CA 1
ATOM 1462 C C . ALA A 1 193 ? -3.161 10.458 11.845 1.00 76.69 193 ALA A C 1
ATOM 1464 O O . ALA A 1 193 ? -2.924 9.393 12.411 1.00 76.69 193 ALA A O 1
ATOM 1465 N N . ILE A 1 194 ? -3.176 11.629 12.491 1.00 81.44 194 ILE A N 1
ATOM 1466 C CA . ILE A 1 194 ? -2.843 11.812 13.911 1.00 81.44 194 ILE A CA 1
ATOM 1467 C C . ILE A 1 194 ? -4.091 12.320 14.638 1.00 81.44 194 ILE A C 1
ATOM 1469 O O . ILE A 1 194 ? -4.649 13.327 14.188 1.00 81.44 194 ILE A O 1
ATOM 1473 N N . PRO A 1 195 ? -4.535 11.677 15.736 1.00 87.06 195 PRO A N 1
ATOM 1474 C CA . PRO A 1 195 ? -5.702 12.131 16.479 1.00 87.06 195 PRO A CA 1
ATOM 1475 C C . PRO A 1 195 ? -5.432 13.483 17.149 1.00 87.06 195 PRO A C 1
ATOM 1477 O O . PRO A 1 195 ? -4.357 13.733 17.693 1.00 87.06 195 PRO A O 1
ATOM 1480 N N . THR A 1 196 ? -6.432 14.359 17.135 1.00 92.44 196 THR A N 1
ATOM 1481 C CA . THR A 1 196 ? -6.426 15.591 17.934 1.00 92.44 196 THR A CA 1
ATOM 1482 C C . THR A 1 196 ? -6.649 15.269 19.412 1.00 92.44 196 THR A C 1
ATOM 1484 O O . THR A 1 196 ? -7.219 14.230 19.742 1.00 92.44 196 THR A O 1
ATOM 1487 N N . GLN A 1 197 ? -6.283 16.178 20.320 1.00 94.00 197 GLN A N 1
ATOM 1488 C CA . GLN A 1 197 ? -6.531 15.966 21.752 1.00 94.00 197 GLN A CA 1
ATOM 1489 C C . GLN A 1 197 ? -8.022 15.747 22.057 1.00 94.00 197 GLN A C 1
ATOM 1491 O O . GLN A 1 197 ? -8.371 14.831 22.790 1.00 94.00 197 GLN A O 1
ATOM 1496 N N . ALA A 1 198 ? -8.911 16.515 21.418 1.00 95.06 198 ALA A N 1
ATOM 1497 C CA . ALA A 1 198 ? -10.355 16.344 21.578 1.00 95.06 198 ALA A CA 1
ATOM 1498 C C . ALA A 1 198 ? -10.838 14.952 21.127 1.00 95.06 198 ALA A C 1
ATOM 1500 O O . ALA A 1 198 ? -11.724 14.376 21.758 1.00 95.06 198 ALA A O 1
ATOM 1501 N N . GLN A 1 199 ? -10.239 14.395 20.068 1.00 96.19 199 GLN A N 1
ATOM 1502 C CA . GLN A 1 199 ? -10.511 13.029 19.617 1.00 96.19 199 GLN A CA 1
ATOM 1503 C C . GLN A 1 199 ? -9.986 11.986 20.612 1.00 96.19 199 GLN A C 1
ATOM 1505 O O . GLN A 1 199 ? -10.692 11.027 20.912 1.00 96.19 199 GLN A O 1
ATOM 1510 N N . VAL A 1 200 ? -8.792 12.179 21.180 1.00 95.38 200 VAL A N 1
ATOM 1511 C CA . VAL A 1 200 ? -8.267 11.307 22.248 1.00 95.38 200 VAL A CA 1
ATOM 1512 C C . VAL A 1 200 ? -9.213 11.304 23.453 1.00 95.38 200 VAL A C 1
ATOM 1514 O O . VAL A 1 200 ? -9.592 10.240 23.944 1.00 95.38 200 VAL A O 1
ATOM 1517 N N . ASP A 1 201 ? -9.661 12.479 23.893 1.00 96.75 201 ASP A N 1
ATOM 1518 C CA . ASP A 1 201 ? -10.570 12.614 25.034 1.00 96.75 201 ASP A CA 1
ATOM 1519 C C . ASP A 1 201 ? -11.943 11.983 24.748 1.00 96.75 201 ASP A C 1
ATOM 1521 O O . ASP A 1 201 ? -12.538 11.336 25.613 1.00 96.75 201 ASP A O 1
ATOM 1525 N N . ALA A 1 202 ? -12.458 12.134 23.525 1.00 96.12 202 ALA A N 1
ATOM 1526 C CA . ALA A 1 202 ? -13.704 11.501 23.104 1.00 96.12 202 ALA A CA 1
ATOM 1527 C C . ALA A 1 202 ? -13.584 9.970 23.012 1.00 96.12 202 ALA A C 1
ATOM 1529 O O . ALA A 1 202 ? -14.478 9.270 23.486 1.00 96.12 202 ALA A O 1
ATOM 1530 N N . ALA A 1 203 ? -12.473 9.447 22.484 1.00 95.38 203 ALA A N 1
ATOM 1531 C CA . ALA A 1 203 ? -12.197 8.011 22.445 1.00 95.38 203 ALA A CA 1
ATOM 1532 C C . ALA A 1 203 ? -12.102 7.414 23.858 1.00 95.38 203 ALA A C 1
ATOM 1534 O O . ALA A 1 203 ? -12.689 6.367 24.130 1.00 95.38 203 ALA A O 1
ATOM 1535 N N . ASN A 1 204 ? -11.431 8.108 24.783 1.00 96.94 204 ASN A N 1
ATOM 1536 C CA . ASN A 1 204 ? -11.323 7.681 26.178 1.00 96.94 204 ASN A CA 1
ATOM 1537 C C . ASN A 1 204 ? -12.683 7.650 26.886 1.00 96.94 204 ASN A C 1
ATOM 1539 O O . ASN A 1 204 ? -12.958 6.711 27.635 1.00 96.94 204 ASN A O 1
ATOM 1543 N N . ARG A 1 205 ? -13.550 8.642 26.634 1.00 97.12 205 ARG A N 1
ATOM 1544 C CA . ARG A 1 205 ? -14.926 8.640 27.157 1.00 97.12 205 ARG A CA 1
ATOM 1545 C C . ARG A 1 205 ? -15.731 7.469 26.609 1.00 97.12 205 ARG A C 1
ATOM 1547 O O . ARG A 1 205 ? -16.282 6.709 27.400 1.00 97.12 205 ARG A O 1
ATOM 1554 N N . LEU A 1 206 ? -15.711 7.269 25.290 1.00 96.38 206 LEU A N 1
ATOM 1555 C CA . LEU A 1 206 ? -16.386 6.142 24.645 1.00 96.38 206 LEU A CA 1
ATOM 1556 C C . LEU A 1 206 ? -15.921 4.799 25.228 1.00 96.38 206 LEU A C 1
ATOM 1558 O O . LEU A 1 206 ? -16.748 3.944 25.547 1.00 96.38 206 LEU A O 1
ATOM 1562 N N . TYR A 1 207 ? -14.610 4.625 25.412 1.00 95.81 207 TYR A N 1
ATOM 1563 C CA . TYR A 1 207 ? -14.033 3.432 26.031 1.00 95.81 207 TYR A CA 1
ATOM 1564 C C . TYR A 1 207 ? -14.525 3.232 27.469 1.00 95.81 207 TYR A C 1
ATOM 1566 O O . TYR A 1 207 ? -14.977 2.141 27.813 1.00 95.81 207 TYR A O 1
ATOM 1574 N N . ALA A 1 208 ? -14.454 4.270 28.307 1.00 97.50 208 ALA A N 1
ATOM 1575 C CA . ALA A 1 208 ? -14.842 4.185 29.711 1.00 97.50 208 ALA A CA 1
ATOM 1576 C C . ALA A 1 208 ? -16.337 3.871 29.877 1.00 97.50 208 ALA A C 1
ATOM 1578 O O . ALA A 1 208 ? -16.693 2.981 30.652 1.00 97.50 208 ALA A O 1
ATOM 1579 N N . GLU A 1 209 ? -17.197 4.551 29.115 1.00 98.00 209 GLU A N 1
ATOM 1580 C CA . GLU A 1 209 ? -18.646 4.328 29.113 1.00 98.00 209 GLU A CA 1
ATOM 1581 C C . GLU A 1 209 ? -18.987 2.915 28.636 1.00 98.00 209 GLU A C 1
ATOM 1583 O O . GLU A 1 209 ? -19.737 2.203 29.303 1.00 98.00 209 GLU A O 1
ATOM 1588 N N . THR A 1 210 ? -18.374 2.467 27.536 1.00 97.69 210 THR A N 1
ATOM 1589 C CA . THR A 1 210 ? -18.609 1.121 26.992 1.00 97.69 210 THR A CA 1
ATOM 1590 C C . THR A 1 210 ? -18.150 0.055 27.975 1.00 97.69 210 THR A C 1
ATOM 1592 O O . THR A 1 210 ? -18.898 -0.875 28.262 1.00 97.69 210 THR A O 1
ATOM 1595 N N . LYS A 1 211 ? -16.950 0.203 28.549 1.00 97.62 211 LYS A N 1
ATOM 1596 C CA . LYS A 1 211 ? -16.410 -0.733 29.540 1.00 97.62 211 LYS A CA 1
ATOM 1597 C C . LYS A 1 211 ? -17.322 -0.857 30.757 1.00 97.62 211 LYS A C 1
ATOM 1599 O O . LYS A 1 211 ? -17.588 -1.970 31.199 1.00 97.62 211 LYS A O 1
ATOM 1604 N N . ALA A 1 212 ? -17.809 0.265 31.284 1.00 98.19 212 ALA A N 1
ATOM 1605 C CA . ALA A 1 212 ? -18.740 0.258 32.406 1.00 98.19 212 ALA A CA 1
ATOM 1606 C C . ALA A 1 212 ? -20.075 -0.405 32.030 1.00 98.19 212 ALA A C 1
ATOM 1608 O O . ALA A 1 212 ? -20.600 -1.209 32.797 1.00 98.19 212 ALA A O 1
ATOM 1609 N N . ALA A 1 213 ? -20.603 -0.112 30.840 1.00 98.00 213 ALA A N 1
ATOM 1610 C CA . ALA A 1 213 ? -21.879 -0.643 30.376 1.00 98.00 213 ALA A CA 1
ATOM 1611 C C . ALA A 1 213 ? -21.865 -2.161 30.132 1.00 98.00 213 ALA A C 1
ATOM 1613 O O . ALA A 1 213 ? -22.884 -2.817 30.352 1.00 98.00 213 ALA A O 1
ATOM 1614 N N . ILE A 1 214 ? -20.733 -2.723 29.695 1.00 98.00 214 ILE A N 1
ATOM 1615 C CA . ILE A 1 214 ? -20.612 -4.162 29.415 1.00 98.00 214 ILE A CA 1
ATOM 1616 C C . ILE A 1 214 ? -20.091 -4.987 30.593 1.00 98.00 214 ILE A C 1
ATOM 1618 O O . ILE A 1 214 ? -20.065 -6.210 30.493 1.00 98.00 214 ILE A O 1
ATOM 1622 N N . GLN A 1 215 ? -19.705 -4.359 31.706 1.00 98.25 215 GLN A N 1
ATOM 1623 C CA . GLN A 1 215 ? -19.169 -5.049 32.886 1.00 98.25 215 GLN A CA 1
ATOM 1624 C C . GLN A 1 215 ? -20.068 -6.193 33.405 1.00 98.25 215 GLN A C 1
ATOM 1626 O O . GLN A 1 215 ? -19.531 -7.255 33.717 1.00 98.25 215 GLN A O 1
ATOM 1631 N N . PRO A 1 216 ? -21.415 -6.082 33.427 1.00 97.88 216 PRO A N 1
ATOM 1632 C CA . PRO A 1 216 ? -22.274 -7.204 33.821 1.00 97.88 216 PRO A CA 1
ATOM 1633 C C . PRO A 1 216 ? -22.138 -8.439 32.915 1.00 97.88 216 PRO A C 1
ATOM 1635 O O . PRO A 1 216 ? -22.373 -9.561 33.355 1.00 97.88 216 PRO A O 1
ATOM 1638 N N . TYR A 1 217 ? -21.735 -8.248 31.655 1.00 97.94 217 TYR A N 1
ATOM 1639 C CA . TYR A 1 217 ? -21.568 -9.313 30.667 1.00 97.94 217 TYR A CA 1
ATOM 1640 C C . TYR A 1 217 ? -20.225 -10.048 30.777 1.00 97.94 217 TYR A C 1
ATOM 1642 O O . TYR A 1 217 ? -19.979 -10.978 30.005 1.00 97.94 217 TYR A O 1
ATOM 1650 N N . GLU A 1 218 ? -19.361 -9.684 31.731 1.00 96.19 218 GLU A N 1
ATOM 1651 C CA . GLU A 1 218 ? -18.249 -10.553 32.145 1.00 96.19 218 GLU A CA 1
ATOM 1652 C C . GLU A 1 218 ? -18.776 -11.938 32.557 1.00 96.19 218 GLU A C 1
ATOM 1654 O O . GLU A 1 218 ? -18.150 -12.956 32.261 1.00 96.19 218 GLU A O 1
ATOM 1659 N N . ASP A 1 219 ? -19.977 -11.978 33.144 1.00 96.31 219 ASP A N 1
ATOM 1660 C CA . ASP A 1 219 ? -20.788 -13.184 33.236 1.00 96.31 219 ASP A CA 1
ATOM 1661 C C . ASP A 1 219 ? -21.600 -13.377 31.946 1.00 96.31 219 ASP A C 1
ATOM 1663 O O . ASP A 1 219 ? -22.602 -12.702 31.677 1.00 96.31 219 ASP A O 1
ATOM 1667 N N . TRP A 1 220 ? -21.184 -14.347 31.136 1.00 94.06 220 TRP A N 1
ATOM 1668 C CA . TRP A 1 220 ? -21.829 -14.646 29.860 1.00 94.06 220 TRP A CA 1
ATOM 1669 C C . TRP A 1 220 ? -23.291 -15.103 30.012 1.00 94.06 220 TRP A C 1
ATOM 1671 O O . TRP A 1 220 ? -24.073 -14.958 29.067 1.00 94.06 220 TRP A O 1
ATOM 1681 N N . HIS A 1 221 ? -23.711 -15.599 31.183 1.00 95.44 221 HIS A N 1
ATOM 1682 C CA . HIS A 1 221 ? -25.120 -15.913 31.430 1.00 95.44 221 HIS A CA 1
ATOM 1683 C C . HIS A 1 221 ? -25.986 -14.647 31.412 1.00 95.44 221 HIS A C 1
ATOM 1685 O O . HIS A 1 221 ? -27.107 -14.679 30.893 1.00 95.44 221 HIS A O 1
ATOM 1691 N N . GLN A 1 222 ? -25.463 -13.515 31.896 1.00 97.88 222 GLN A N 1
ATOM 1692 C CA . GLN A 1 222 ? -26.152 -12.224 31.820 1.00 97.88 222 GLN A CA 1
ATOM 1693 C C . GLN A 1 222 ? -26.233 -11.718 30.381 1.00 97.88 222 GLN A C 1
ATOM 1695 O O . GLN A 1 222 ? -27.280 -11.222 29.963 1.00 97.88 222 GLN A O 1
ATOM 1700 N N . ALA A 1 223 ? -25.176 -11.913 29.587 1.00 97.00 223 ALA A N 1
ATOM 1701 C CA . ALA A 1 223 ? -25.210 -11.606 28.158 1.00 97.00 223 ALA A CA 1
ATOM 1702 C C . ALA A 1 223 ? -26.280 -12.443 27.437 1.00 97.00 223 ALA A C 1
ATOM 1704 O O . ALA A 1 223 ? -27.088 -11.920 26.664 1.00 97.00 223 ALA A O 1
ATOM 1705 N N . TRP A 1 224 ? -26.356 -13.738 27.745 1.00 96.25 224 TRP A N 1
ATOM 1706 C CA . TRP A 1 224 ? -27.386 -14.615 27.199 1.00 96.25 224 TRP A CA 1
ATOM 1707 C C . TRP A 1 224 ? -28.799 -14.166 27.596 1.00 96.25 224 TRP A C 1
ATOM 1709 O O . TRP A 1 224 ? -29.689 -14.106 26.740 1.00 96.25 224 TRP A O 1
ATOM 1719 N N . ALA A 1 225 ? -29.014 -13.813 28.864 1.00 97.69 225 ALA A N 1
ATOM 1720 C CA . ALA A 1 225 ? -30.294 -13.301 29.354 1.00 97.69 225 ALA A CA 1
ATOM 1721 C C . ALA A 1 225 ? -30.684 -11.968 28.688 1.00 97.69 225 ALA A C 1
ATOM 1723 O O . ALA A 1 225 ? -31.854 -11.761 28.371 1.00 97.69 225 ALA A O 1
ATOM 1724 N N . ALA A 1 226 ? -29.705 -11.106 28.396 1.00 96.88 226 ALA A N 1
ATOM 1725 C CA . ALA A 1 226 ? -29.895 -9.848 27.673 1.00 96.88 226 ALA A CA 1
ATOM 1726 C C . ALA A 1 226 ? -30.140 -10.024 26.158 1.00 96.88 226 ALA A C 1
ATOM 1728 O O . ALA A 1 226 ? -30.452 -9.053 25.465 1.00 96.88 226 ALA A O 1
ATOM 1729 N N . GLY A 1 227 ? -30.036 -11.253 25.639 1.00 96.88 227 GLY A N 1
ATOM 1730 C CA . GLY A 1 227 ? -30.352 -11.593 24.249 1.00 96.88 227 GLY A CA 1
ATOM 1731 C C . GLY A 1 227 ? -29.150 -11.696 23.311 1.00 96.88 227 GLY A C 1
ATOM 1732 O O . GLY A 1 227 ? -29.352 -11.880 22.113 1.00 96.88 227 GLY A O 1
ATOM 1733 N N . TYR A 1 228 ? -27.917 -11.628 23.821 1.00 97.25 228 TYR A N 1
ATOM 1734 C CA . TYR A 1 228 ? -26.725 -11.889 23.014 1.00 97.25 228 TYR A CA 1
ATOM 1735 C C . TYR A 1 228 ? -26.599 -13.385 22.702 1.00 97.25 228 TYR A C 1
ATOM 1737 O O . TYR A 1 228 ? -26.797 -14.236 23.578 1.00 97.25 228 TYR A O 1
ATOM 1745 N N . ARG A 1 229 ? -26.282 -13.730 21.452 1.00 95.12 229 ARG A N 1
ATOM 1746 C CA . ARG A 1 229 ? -26.088 -15.116 20.998 1.00 95.12 229 ARG A CA 1
ATOM 1747 C C . ARG A 1 229 ? -24.778 -15.252 20.225 1.00 95.12 229 ARG A C 1
ATOM 1749 O O . ARG A 1 229 ? -24.503 -14.384 19.400 1.00 95.12 229 ARG A O 1
ATOM 1756 N N . PRO A 1 230 ? -23.985 -16.315 20.453 1.00 90.88 230 PRO A N 1
ATOM 1757 C CA . PRO A 1 230 ? -22.745 -16.533 19.716 1.00 90.88 230 PRO A CA 1
ATOM 1758 C C . PRO A 1 230 ? -23.023 -16.679 18.217 1.00 90.88 230 PRO A C 1
ATOM 1760 O O . PRO A 1 230 ? -23.894 -17.448 17.811 1.00 90.88 230 PRO A O 1
ATOM 1763 N N . GLY A 1 231 ? -22.265 -15.949 17.407 1.00 80.81 231 GLY A N 1
ATOM 1764 C CA . GLY A 1 231 ? -22.172 -16.122 15.964 1.00 80.81 231 GLY A CA 1
ATOM 1765 C C . GLY A 1 231 ? -20.884 -16.851 15.577 1.00 80.81 231 GLY A C 1
ATOM 1766 O O . GLY A 1 231 ? -19.850 -16.713 16.233 1.00 80.81 231 GLY A O 1
ATOM 1767 N N . GLY A 1 232 ? -20.938 -17.608 14.479 1.00 72.25 232 GLY A N 1
ATOM 1768 C CA . GLY A 1 232 ? -19.780 -18.324 13.935 1.00 72.25 232 GLY A CA 1
ATOM 1769 C C . GLY A 1 232 ? -19.400 -19.598 14.702 1.00 72.25 232 GLY A C 1
ATOM 1770 O O . GLY A 1 232 ? -20.159 -20.114 15.520 1.00 72.25 232 GLY A O 1
ATOM 1771 N N . SER A 1 233 ? -18.219 -20.144 14.392 1.00 69.56 233 SER A N 1
ATOM 1772 C CA . SER A 1 233 ? -17.728 -21.389 14.998 1.00 69.56 233 SER A CA 1
ATOM 1773 C C . SER A 1 233 ? -17.077 -21.151 16.362 1.00 69.56 233 SER A C 1
ATOM 1775 O O . SER A 1 233 ? -16.182 -20.317 16.494 1.00 69.56 233 SER A O 1
ATOM 1777 N N . ALA A 1 234 ? -17.423 -21.981 17.350 1.00 70.06 234 ALA A N 1
ATOM 1778 C CA . ALA A 1 234 ? -16.769 -22.008 18.662 1.00 70.06 234 ALA A CA 1
ATOM 1779 C C . ALA A 1 234 ? -15.301 -22.489 18.617 1.00 70.06 234 ALA A C 1
ATOM 1781 O O . ALA A 1 234 ? -14.592 -22.391 19.613 1.00 70.06 234 ALA A O 1
ATOM 1782 N N . THR A 1 235 ? -14.833 -23.005 17.473 1.00 74.50 235 THR A N 1
ATOM 1783 C CA . THR A 1 235 ? -13.435 -23.433 17.274 1.00 74.50 235 THR A CA 1
ATOM 1784 C C . THR A 1 235 ? -12.477 -22.274 16.993 1.00 74.50 235 THR A C 1
ATOM 1786 O O . THR A 1 235 ? -11.268 -22.488 16.935 1.00 74.50 235 THR A O 1
ATOM 1789 N N . MET A 1 236 ? -12.996 -21.064 16.771 1.00 79.00 236 MET A N 1
ATOM 1790 C CA . MET A 1 236 ? -12.188 -19.857 16.585 1.00 79.00 236 MET A CA 1
ATOM 1791 C C . MET A 1 236 ? -11.632 -19.370 17.937 1.00 79.00 236 MET A C 1
ATOM 1793 O O . MET A 1 236 ? -12.280 -19.590 18.960 1.00 79.00 236 MET A O 1
ATOM 1797 N N . PRO A 1 237 ? -10.479 -18.674 17.985 1.00 83.56 237 PRO A N 1
ATOM 1798 C CA . PRO A 1 237 ? -9.929 -18.129 19.235 1.00 83.56 237 PRO A CA 1
ATOM 1799 C C . PRO A 1 237 ? -10.853 -17.127 19.945 1.00 83.56 237 PRO A C 1
ATOM 1801 O O . PRO A 1 237 ? -10.824 -17.007 21.169 1.00 83.56 237 PRO A O 1
ATOM 1804 N N . SER A 1 238 ? -11.693 -16.422 19.187 1.00 87.19 238 SER A N 1
ATOM 1805 C CA . SER A 1 238 ? -12.722 -15.520 19.697 1.00 87.19 238 SER A CA 1
ATOM 1806 C C . SER A 1 238 ? -14.029 -15.680 18.921 1.00 87.19 238 SER A C 1
ATOM 1808 O O . SER A 1 238 ? -14.045 -16.171 17.790 1.00 87.19 238 SER A O 1
ATOM 1810 N N . SER A 1 239 ? -15.138 -15.287 19.546 1.00 89.19 239 SER A N 1
ATOM 1811 C CA . SER A 1 239 ? -16.469 -15.275 18.938 1.00 89.19 239 SER A CA 1
ATOM 1812 C C . SER A 1 239 ? -17.185 -13.951 19.200 1.00 89.19 239 SER A C 1
ATOM 1814 O O . SER A 1 239 ? -17.070 -13.362 20.278 1.00 89.19 239 SER A O 1
ATOM 1816 N N . HIS A 1 240 ? -17.943 -13.490 18.204 1.00 91.31 240 HIS A N 1
ATOM 1817 C CA . HIS A 1 240 ? -18.839 -12.347 18.344 1.00 91.31 240 HIS A CA 1
ATOM 1818 C C . HIS A 1 240 ? -20.214 -12.836 18.771 1.00 91.31 240 HIS A C 1
ATOM 1820 O O . HIS A 1 240 ? -20.825 -13.665 18.101 1.00 91.31 240 HIS A O 1
ATOM 1826 N N . TRP A 1 241 ? -20.702 -12.326 19.891 1.00 94.69 241 TRP A N 1
ATOM 1827 C CA . TRP A 1 241 ? -22.030 -12.608 20.400 1.00 94.69 241 TRP A CA 1
ATOM 1828 C C . TRP A 1 241 ? -22.935 -11.443 20.045 1.00 94.69 241 TRP A C 1
ATOM 1830 O O . TRP A 1 241 ? -22.756 -10.350 20.570 1.00 94.69 241 TRP A O 1
ATOM 1840 N N . MET A 1 242 ? -23.890 -11.668 19.150 1.00 95.00 242 MET A N 1
ATOM 1841 C CA . MET A 1 242 ? -24.717 -10.617 18.563 1.00 95.00 242 MET A CA 1
ATOM 1842 C C . MET A 1 242 ? -26.058 -10.489 19.278 1.00 95.00 242 MET A C 1
ATOM 1844 O O . MET A 1 242 ? -26.673 -11.491 19.651 1.00 95.00 242 MET A O 1
ATOM 1848 N N . ASN A 1 243 ? -26.537 -9.256 19.425 1.00 96.56 243 ASN A N 1
ATOM 1849 C CA . ASN A 1 243 ? -27.896 -8.948 19.852 1.00 96.56 243 ASN A CA 1
ATOM 1850 C C . ASN A 1 243 ? -28.704 -8.435 18.657 1.00 96.56 243 ASN A C 1
ATOM 1852 O O . ASN A 1 243 ? -28.653 -7.251 18.313 1.00 96.56 243 ASN A O 1
ATOM 1856 N N . GLN A 1 244 ? -29.474 -9.327 18.027 1.00 93.62 244 GLN A N 1
ATOM 1857 C CA . GLN A 1 244 ? -30.205 -9.001 16.798 1.00 93.62 244 GLN A CA 1
ATOM 1858 C C . GLN A 1 244 ? -31.195 -7.842 16.990 1.00 93.62 244 GLN A C 1
ATOM 1860 O O . GLN A 1 244 ? -31.356 -7.017 16.098 1.00 93.62 244 GLN A O 1
ATO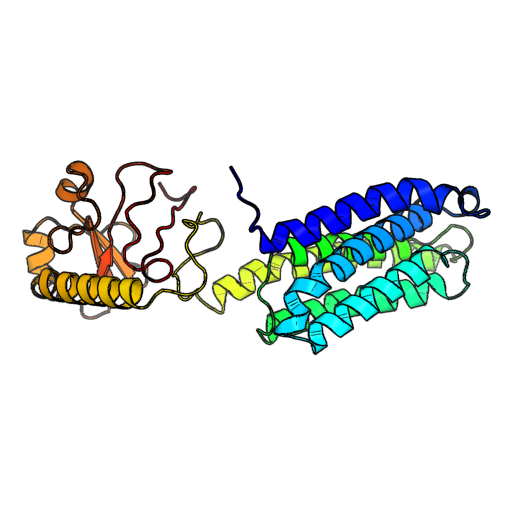M 1865 N N . ARG A 1 245 ? -31.783 -7.696 18.185 1.00 95.50 245 ARG A N 1
ATOM 1866 C CA . ARG A 1 245 ? -32.681 -6.573 18.489 1.00 95.50 245 ARG A CA 1
ATOM 1867 C C . ARG A 1 245 ? -31.967 -5.224 18.368 1.00 95.50 245 ARG A C 1
ATOM 1869 O O . ARG A 1 245 ? -32.573 -4.263 17.901 1.00 95.50 245 ARG A O 1
ATOM 1876 N N . TYR A 1 246 ? -30.709 -5.131 18.798 1.00 95.81 246 TYR A N 1
ATOM 1877 C CA . TYR A 1 246 ? -29.920 -3.896 18.706 1.00 95.81 246 TYR A CA 1
ATOM 1878 C C . TYR A 1 246 ? -29.391 -3.641 17.295 1.00 95.81 246 TYR A C 1
ATOM 1880 O O . TYR A 1 246 ? -29.271 -2.481 16.893 1.00 95.81 246 TYR A O 1
ATOM 1888 N N . VAL A 1 247 ? -29.132 -4.706 16.530 1.00 91.38 247 VAL A N 1
ATOM 1889 C CA . VAL A 1 247 ? -28.828 -4.618 15.094 1.00 91.38 247 VAL A CA 1
ATOM 1890 C C . VAL A 1 247 ? -30.033 -4.056 14.335 1.00 91.38 247 VAL A C 1
ATOM 1892 O O . VAL A 1 247 ? -29.910 -3.054 13.631 1.00 91.38 247 VAL A O 1
ATOM 1895 N N . ASP A 1 248 ? -31.221 -4.629 14.537 1.00 92.69 248 ASP A N 1
ATOM 1896 C CA . ASP A 1 248 ? -32.443 -4.238 13.824 1.00 92.69 248 ASP A CA 1
ATOM 1897 C C . ASP A 1 248 ? -32.883 -2.808 14.168 1.00 92.69 248 ASP A C 1
ATOM 1899 O O . ASP A 1 248 ? -33.281 -2.043 13.274 1.00 92.69 248 ASP A O 1
ATOM 1903 N N . ALA A 1 249 ? -32.760 -2.442 15.452 1.00 94.00 249 ALA A N 1
ATOM 1904 C CA . ALA A 1 249 ? -33.022 -1.098 15.961 1.00 94.00 249 ALA A CA 1
ATOM 1905 C C . ALA A 1 249 ? -32.047 -0.046 15.409 1.00 94.00 249 ALA A C 1
ATOM 1907 O O . ALA A 1 249 ? -32.389 1.135 15.392 1.00 94.00 249 ALA A O 1
ATOM 1908 N N . GLY A 1 250 ? -30.866 -0.459 14.937 1.00 90.31 250 GLY A N 1
ATOM 1909 C CA . GLY A 1 250 ? -29.899 0.424 14.291 1.00 90.31 250 GLY A CA 1
ATOM 1910 C C . GLY A 1 250 ? -29.290 1.467 15.226 1.00 90.31 250 GLY A C 1
ATOM 1911 O O . GLY A 1 250 ? -29.073 2.597 14.796 1.00 90.31 250 GLY A O 1
ATOM 1912 N N . TYR A 1 251 ? -29.035 1.122 16.495 1.00 92.38 251 TYR A N 1
ATOM 1913 C CA . TYR A 1 251 ? -28.279 2.010 17.386 1.00 92.38 251 TYR A CA 1
ATOM 1914 C C . TYR A 1 251 ? -26.886 2.269 16.811 1.00 92.38 251 TYR A C 1
ATOM 1916 O O . TYR A 1 251 ? -26.208 1.347 16.369 1.00 92.38 251 TYR A O 1
ATOM 1924 N N . VAL A 1 252 ? -26.439 3.518 16.829 1.00 92.56 252 VAL A N 1
ATOM 1925 C CA . VAL A 1 252 ? -25.140 3.891 16.267 1.00 92.56 252 VAL A CA 1
ATOM 1926 C C . VAL A 1 252 ? -24.214 4.273 17.406 1.00 92.56 252 VAL A C 1
ATOM 1928 O O . VAL A 1 252 ? -24.424 5.306 18.032 1.00 92.56 252 VAL A O 1
ATOM 1931 N N . MET A 1 253 ? -23.201 3.435 17.657 1.00 92.31 253 MET A N 1
ATOM 1932 C CA . MET A 1 253 ? -22.159 3.681 18.664 1.00 92.31 253 MET A CA 1
ATOM 1933 C C . MET A 1 253 ? -22.734 4.051 20.049 1.00 92.31 253 MET A C 1
ATOM 1935 O O . MET A 1 253 ? -22.248 4.964 20.705 1.00 92.31 253 MET A O 1
ATOM 1939 N N . ASP A 1 254 ? -23.797 3.361 20.479 1.00 95.62 254 ASP A N 1
ATOM 1940 C CA . ASP A 1 254 ? -24.407 3.532 21.806 1.00 95.62 254 ASP A CA 1
ATOM 1941 C C . ASP A 1 254 ? -23.728 2.587 22.815 1.00 95.62 254 ASP A C 1
ATOM 1943 O O . ASP A 1 254 ? -23.967 1.375 22.743 1.00 95.62 254 ASP A O 1
ATOM 1947 N N . PRO A 1 255 ? -22.931 3.096 23.778 1.00 96.56 255 PRO A N 1
ATOM 1948 C CA . PRO A 1 255 ? -22.196 2.273 24.742 1.00 96.56 255 PRO A CA 1
ATOM 1949 C C . PRO A 1 255 ? -23.067 1.307 25.549 1.00 96.56 255 PRO A C 1
ATOM 1951 O O . PRO A 1 255 ? -22.595 0.249 25.960 1.00 96.56 255 PRO A O 1
ATOM 1954 N N . HIS A 1 256 ? -24.343 1.641 25.763 1.00 96.94 256 HIS A N 1
ATOM 1955 C CA . HIS A 1 256 ? -25.273 0.824 26.542 1.00 96.94 256 HIS A CA 1
ATOM 1956 C C . HIS A 1 256 ? -25.988 -0.247 25.715 1.00 96.94 256 HIS A C 1
ATOM 1958 O O . HIS A 1 256 ? -26.654 -1.123 26.278 1.00 96.94 256 HIS A O 1
ATOM 1964 N N . ARG A 1 257 ? -25.886 -0.180 24.384 1.00 96.75 257 ARG A N 1
ATOM 1965 C CA . ARG A 1 257 ? -26.574 -1.083 23.451 1.00 96.75 257 ARG A CA 1
ATOM 1966 C C . ARG A 1 257 ? -25.657 -1.509 22.298 1.00 96.75 257 ARG A C 1
ATOM 1968 O O . ARG A 1 257 ? -26.031 -1.325 21.137 1.00 96.75 257 ARG A O 1
ATOM 1975 N N . PRO A 1 258 ? -24.475 -2.088 22.583 1.00 96.81 258 PRO A N 1
ATOM 1976 C CA . PRO A 1 258 ? -23.600 -2.569 21.525 1.00 96.81 258 PRO A CA 1
ATOM 1977 C C . PRO A 1 258 ? -24.263 -3.722 20.766 1.00 96.81 258 PRO A C 1
ATOM 1979 O O . PRO A 1 258 ? -24.892 -4.597 21.359 1.00 96.81 258 PRO A O 1
ATOM 1982 N N . GLN A 1 259 ? -24.117 -3.749 19.443 1.00 96.00 259 GLN A N 1
ATOM 1983 C CA . GLN A 1 259 ? -24.677 -4.824 18.618 1.00 96.00 259 GLN A CA 1
ATOM 1984 C C . GLN A 1 259 ? -24.010 -6.171 18.885 1.00 96.00 259 GLN A C 1
ATOM 1986 O O . GLN A 1 259 ? -24.669 -7.204 18.761 1.00 96.00 259 GLN A O 1
ATOM 1991 N N . GLY A 1 260 ? -22.728 -6.158 19.253 1.00 95.25 260 GLY A N 1
ATOM 1992 C CA . GLY A 1 260 ? -21.966 -7.358 19.552 1.00 95.25 260 GLY A CA 1
ATOM 1993 C C . GLY A 1 260 ? -21.134 -7.238 20.823 1.00 95.25 260 GLY A C 1
ATOM 1994 O O . GLY A 1 260 ? -20.673 -6.160 21.193 1.00 95.25 260 GLY A O 1
ATOM 1995 N N . LEU A 1 261 ? -20.903 -8.374 21.467 1.00 97.00 261 LEU A N 1
ATOM 1996 C CA . LEU A 1 261 ? -19.884 -8.564 22.494 1.00 97.00 261 LEU A CA 1
ATOM 1997 C C . LEU A 1 261 ? -18.823 -9.514 21.947 1.00 97.00 261 LEU A C 1
ATOM 1999 O O . LEU A 1 261 ? -19.149 -10.485 21.266 1.00 97.00 261 LEU A O 1
ATOM 2003 N N . VAL A 1 262 ? -17.556 -9.250 22.234 1.00 94.44 262 VAL A N 1
ATOM 2004 C CA . VAL A 1 262 ? -16.446 -10.092 21.780 1.00 94.44 262 VAL A CA 1
ATOM 2005 C C . VAL A 1 262 ? -15.970 -10.930 22.953 1.00 94.44 262 VAL A C 1
ATOM 2007 O O . VAL A 1 262 ? -15.559 -10.372 23.968 1.00 94.44 262 VAL A O 1
ATOM 2010 N N . TYR A 1 263 ? -15.991 -12.253 22.812 1.00 94.12 263 TYR A N 1
ATOM 2011 C CA . TYR A 1 263 ? -15.481 -13.177 23.824 1.00 94.12 263 TYR A CA 1
ATOM 2012 C C . TYR A 1 263 ? -14.285 -13.968 23.292 1.00 94.12 263 TYR A C 1
ATOM 2014 O O . TYR A 1 263 ? -14.318 -14.462 22.166 1.00 94.12 263 TYR A O 1
ATOM 2022 N N . ALA A 1 264 ? -13.245 -14.140 24.108 1.00 92.56 264 ALA A N 1
ATOM 2023 C CA . ALA A 1 264 ? -12.230 -15.165 23.893 1.00 92.56 264 ALA A CA 1
ATOM 2024 C C . ALA A 1 264 ? -12.821 -16.533 24.235 1.00 92.56 264 ALA A C 1
ATOM 2026 O O . ALA A 1 264 ? -13.392 -16.714 25.314 1.00 92.56 264 ALA A O 1
ATOM 2027 N N . ASN A 1 265 ? -12.641 -17.509 23.352 1.00 88.12 265 ASN A N 1
ATOM 2028 C CA . ASN A 1 265 ? -13.052 -18.882 23.603 1.00 88.12 265 ASN A CA 1
ATOM 2029 C C . ASN A 1 265 ? -11.926 -19.589 24.369 1.00 88.12 265 ASN A C 1
ATOM 2031 O O . ASN A 1 265 ? -10.850 -19.832 23.825 1.00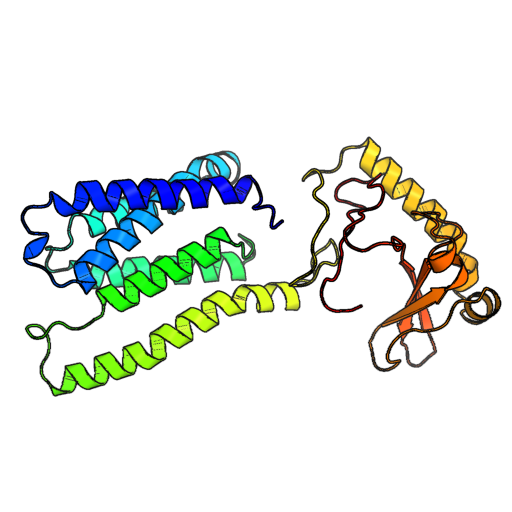 88.12 265 ASN A O 1
ATOM 2035 N N . THR A 1 266 ? -12.152 -19.905 25.646 1.00 88.19 266 THR A N 1
ATOM 2036 C CA . THR A 1 266 ? -11.163 -20.596 26.489 1.00 88.19 266 THR A CA 1
ATOM 2037 C C . THR A 1 266 ? -11.689 -21.949 26.958 1.00 88.19 266 THR A C 1
ATOM 2039 O O . THR A 1 266 ? -12.896 -22.184 26.993 1.00 88.19 266 THR A O 1
ATOM 2042 N N . HIS A 1 267 ? -10.797 -22.833 27.414 1.00 85.88 267 HIS A N 1
ATOM 2043 C CA . HIS A 1 267 ? -11.194 -24.115 28.013 1.00 85.88 267 HIS A CA 1
ATOM 2044 C C . HIS A 1 267 ? -12.066 -23.975 29.272 1.00 85.88 267 HIS A C 1
ATOM 2046 O O . HIS A 1 267 ? -12.723 -24.935 29.661 1.00 85.88 267 HIS A O 1
ATOM 2052 N N . ARG A 1 268 ? -12.062 -22.804 29.924 1.00 87.06 268 ARG A N 1
ATOM 2053 C CA . ARG A 1 268 ? -12.861 -22.523 31.128 1.00 87.06 268 ARG A CA 1
ATOM 2054 C C . ARG A 1 268 ? -14.176 -21.800 30.820 1.00 87.06 268 ARG A C 1
ATOM 2056 O O . ARG A 1 268 ? -14.914 -21.492 31.748 1.00 87.06 268 ARG A O 1
ATOM 2063 N N . GLY A 1 269 ? -14.464 -21.540 29.544 1.00 87.12 269 GLY A N 1
ATOM 2064 C CA . GLY A 1 269 ? -15.624 -20.775 29.093 1.00 87.12 269 GLY A CA 1
ATOM 2065 C C . GLY A 1 269 ? -15.247 -19.465 28.389 1.00 87.12 269 GLY A C 1
ATOM 2066 O O . GLY A 1 269 ? -14.059 -19.149 28.251 1.00 87.12 269 GLY A O 1
ATOM 2067 N N . PRO A 1 270 ? -16.249 -18.719 27.898 1.00 92.00 270 PRO A N 1
ATOM 2068 C CA . PRO A 1 270 ? -16.036 -17.456 27.202 1.00 92.00 270 PRO A CA 1
ATOM 2069 C C . PRO A 1 270 ? -15.569 -16.357 28.171 1.00 92.00 270 PRO A C 1
ATOM 2071 O O . PRO A 1 270 ? -16.133 -16.198 29.251 1.00 92.00 270 PRO A O 1
ATOM 2074 N N . VAL A 1 271 ? -14.552 -15.584 27.779 1.00 95.00 271 VAL A N 1
ATOM 2075 C CA . VAL A 1 271 ? -14.032 -14.433 28.547 1.00 95.00 271 VAL A CA 1
ATOM 2076 C C . VAL A 1 271 ? -14.280 -13.150 27.766 1.00 95.00 271 VAL A C 1
ATOM 2078 O O . VAL A 1 271 ? -13.848 -13.053 26.619 1.00 95.00 271 VAL A O 1
ATOM 2081 N N . LEU A 1 272 ? -14.978 -12.180 28.361 1.00 96.38 272 LEU A N 1
ATOM 2082 C CA . LEU A 1 272 ? -15.324 -10.927 27.688 1.00 96.38 272 LEU A CA 1
ATOM 2083 C C . LEU A 1 272 ? -14.058 -10.119 27.369 1.00 96.38 272 LEU A C 1
ATOM 2085 O O . LEU A 1 272 ? -13.261 -9.821 28.255 1.00 96.38 272 LEU A O 1
ATOM 2089 N N . LEU A 1 273 ? -13.888 -9.758 26.099 1.00 94.81 273 LEU A N 1
ATOM 2090 C CA . LEU A 1 273 ? -12.787 -8.926 25.607 1.00 94.81 273 LEU A CA 1
ATOM 2091 C C . LEU A 1 273 ? -13.230 -7.490 25.325 1.00 94.81 273 LEU A C 1
ATOM 2093 O O . LEU A 1 273 ? -12.439 -6.562 25.482 1.00 94.81 273 LEU A O 1
ATOM 2097 N N . GLY A 1 274 ? -14.476 -7.296 24.891 1.00 95.19 274 GLY A N 1
ATOM 2098 C CA . GLY A 1 274 ? -14.972 -5.972 24.534 1.00 95.19 274 GLY A CA 1
ATOM 2099 C C . GLY A 1 274 ? -16.333 -5.984 23.853 1.00 95.19 274 GLY A C 1
ATOM 2100 O O . GLY A 1 274 ? -17.067 -6.972 23.897 1.00 95.19 274 GLY A O 1
ATOM 2101 N N . ALA A 1 275 ? -16.652 -4.864 23.212 1.00 96.31 275 ALA A N 1
ATOM 2102 C CA . ALA A 1 275 ? -17.893 -4.641 22.487 1.00 96.31 275 ALA A CA 1
ATOM 2103 C C . ALA A 1 275 ? -17.622 -4.317 21.014 1.00 96.31 275 ALA A C 1
ATOM 2105 O O . ALA A 1 275 ? -16.563 -3.801 20.660 1.00 96.31 275 ALA A O 1
ATOM 2106 N N . MET A 1 276 ? -18.611 -4.595 20.174 1.00 93.75 276 MET A N 1
ATOM 2107 C CA . MET A 1 276 ? -18.626 -4.299 18.750 1.00 93.75 276 MET A CA 1
ATOM 2108 C C . MET A 1 276 ? -19.846 -3.432 18.436 1.00 93.75 276 MET A C 1
ATOM 2110 O O . MET A 1 276 ? -20.980 -3.780 18.778 1.00 93.75 276 MET A O 1
ATOM 2114 N N . PHE A 1 277 ? -19.604 -2.327 17.732 1.00 93.88 277 PHE A N 1
ATOM 2115 C CA . PHE A 1 277 ? -20.646 -1.490 17.148 1.00 93.88 277 PHE A CA 1
ATOM 2116 C C . PHE A 1 277 ? -20.742 -1.772 15.655 1.00 93.88 277 PHE A C 1
ATOM 2118 O O . PHE A 1 277 ? -19.725 -1.902 14.976 1.00 93.88 277 PHE A O 1
ATOM 2125 N N . GLN A 1 278 ? -21.965 -1.865 15.144 1.00 90.88 278 GLN A N 1
ATOM 2126 C CA . GLN A 1 278 ? -22.214 -2.206 13.749 1.00 90.88 278 GLN A CA 1
ATOM 2127 C C . GLN A 1 278 ? -23.225 -1.240 13.133 1.00 90.88 278 GLN A C 1
ATOM 2129 O O . GLN A 1 278 ? -24.283 -0.984 13.705 1.00 90.88 278 GLN A O 1
ATOM 2134 N N . MET A 1 279 ? -22.914 -0.750 11.933 1.00 90.56 279 MET A N 1
ATOM 2135 C CA . MET A 1 279 ? -23.845 0.026 11.114 1.00 90.56 279 MET A CA 1
ATOM 2136 C C . MET A 1 279 ? -24.846 -0.891 10.405 1.00 90.56 279 MET A C 1
ATOM 2138 O O . MET A 1 279 ? -24.519 -2.004 9.999 1.00 90.56 279 MET A O 1
ATOM 2142 N N . LYS A 1 280 ? -26.082 -0.411 10.226 1.00 85.62 280 LYS A N 1
ATOM 2143 C CA . LYS A 1 280 ? -27.164 -1.196 9.608 1.00 85.62 280 LYS A CA 1
ATOM 2144 C C . LYS A 1 280 ? -26.946 -1.465 8.115 1.00 85.62 280 LYS A C 1
ATOM 2146 O O . LYS A 1 280 ? -27.391 -2.490 7.611 1.00 85.62 280 LYS A O 1
ATOM 2151 N N . GLY A 1 281 ? -26.313 -0.533 7.404 1.00 81.25 281 GLY A N 1
ATOM 2152 C CA . GLY A 1 281 ? -26.085 -0.616 5.963 1.00 81.25 281 GLY A CA 1
ATOM 2153 C C . GLY A 1 281 ? -24.609 -0.763 5.608 1.00 81.25 281 GLY A C 1
ATOM 2154 O O . GLY A 1 281 ? -23.750 -0.143 6.229 1.00 81.25 281 GLY A O 1
ATOM 2155 N N . ILE A 1 282 ? -24.331 -1.532 4.554 1.00 76.00 282 ILE A N 1
ATOM 2156 C CA . ILE A 1 282 ? -23.023 -1.536 3.883 1.00 76.00 282 ILE A CA 1
ATOM 2157 C C . ILE A 1 282 ? -22.777 -0.144 3.276 1.00 76.00 282 ILE A C 1
ATOM 2159 O O . ILE A 1 282 ? -23.724 0.529 2.857 1.00 76.00 282 ILE A O 1
ATOM 2163 N N . ASN A 1 283 ? -21.517 0.294 3.214 1.00 74.88 283 ASN A N 1
ATOM 2164 C CA . ASN A 1 283 ? -21.093 1.619 2.744 1.00 74.88 283 ASN A CA 1
ATOM 2165 C C . ASN A 1 283 ? -21.608 2.798 3.588 1.00 74.88 283 ASN A C 1
ATOM 2167 O O . ASN A 1 283 ? -21.601 3.938 3.123 1.00 74.88 283 ASN A O 1
ATOM 2171 N N . GLN A 1 284 ? -22.044 2.545 4.823 1.00 83.06 284 GLN A N 1
ATOM 2172 C CA . GLN A 1 284 ? -22.368 3.586 5.793 1.00 83.06 284 GLN A CA 1
ATOM 2173 C C . GLN A 1 284 ? -21.365 3.509 6.934 1.00 83.06 284 GLN A C 1
ATOM 2175 O O . GLN A 1 284 ? -21.448 2.622 7.777 1.00 83.06 284 GLN A O 1
ATOM 2180 N N . PHE A 1 285 ? -20.409 4.434 6.953 1.00 85.25 285 PHE A N 1
ATOM 2181 C CA . PHE A 1 285 ? -19.539 4.597 8.110 1.00 85.25 285 PHE A CA 1
ATOM 2182 C C . PHE A 1 285 ? -20.285 5.344 9.215 1.00 85.25 285 PHE A C 1
ATOM 2184 O O . PHE A 1 285 ? -21.070 6.255 8.941 1.00 85.25 285 PHE A O 1
ATOM 2191 N N . GLY A 1 286 ? -20.070 4.926 10.460 1.00 87.44 286 GLY A N 1
ATOM 2192 C CA . GLY A 1 286 ? -20.621 5.620 11.614 1.00 87.44 286 GLY A CA 1
ATOM 2193 C C . GLY A 1 286 ? -19.802 6.863 11.989 1.00 87.44 286 GLY A C 1
ATOM 2194 O O . GLY A 1 286 ? -18.832 7.212 11.312 1.00 87.44 286 GLY A O 1
ATOM 2195 N N . PRO A 1 287 ? -20.186 7.548 13.078 1.00 90.62 287 PRO A N 1
ATOM 2196 C CA . PRO A 1 287 ? -19.425 8.671 13.609 1.00 90.62 287 PRO A CA 1
ATOM 2197 C C . PRO A 1 287 ? -18.051 8.208 14.108 1.00 90.62 287 PRO A C 1
ATOM 2199 O O . PRO A 1 287 ? -17.934 7.140 14.706 1.00 90.62 287 PRO A O 1
ATOM 2202 N N . ASP A 1 288 ? -17.023 9.027 13.910 1.00 88.56 288 ASP A N 1
ATOM 2203 C CA . ASP A 1 288 ? -15.634 8.776 14.305 1.00 88.56 288 ASP A CA 1
ATOM 2204 C C . ASP A 1 288 ? -15.167 9.773 15.387 1.00 88.56 288 ASP A C 1
ATOM 2206 O O . ASP A 1 288 ? -14.244 10.563 15.172 1.00 88.56 288 ASP A O 1
ATOM 2210 N N . PRO A 1 289 ? -15.774 9.764 16.590 1.00 92.06 289 PRO A N 1
ATOM 2211 C CA . PRO A 1 289 ? -15.470 10.754 17.625 1.00 92.06 289 PRO A CA 1
ATOM 2212 C C . PRO A 1 289 ? -13.991 10.751 18.045 1.00 92.06 289 PRO A C 1
ATOM 2214 O O . PRO A 1 289 ? -13.482 11.786 18.467 1.00 92.06 289 PRO A O 1
ATOM 2217 N N . GLY A 1 290 ? -13.294 9.619 17.903 1.00 92.50 290 GLY A N 1
ATOM 2218 C CA . GLY A 1 290 ? -11.860 9.467 18.147 1.00 92.50 290 GLY A CA 1
ATOM 2219 C C . GLY A 1 290 ? -10.966 9.598 16.912 1.00 92.50 290 GLY A C 1
ATOM 2220 O O . GLY A 1 290 ? -9.766 9.331 17.007 1.00 92.50 290 GLY A O 1
ATOM 2221 N N . GLY A 1 291 ? -11.517 9.974 15.753 1.00 89.25 291 GLY A N 1
ATOM 2222 C CA . GLY A 1 291 ? -10.808 9.977 14.473 1.00 89.25 291 GLY A CA 1
ATOM 2223 C C . GLY A 1 291 ? -10.124 8.630 14.211 1.00 89.25 291 GLY A C 1
ATOM 2224 O O . GLY A 1 291 ? -10.797 7.598 14.269 1.00 89.25 291 GLY A O 1
ATOM 2225 N N . PRO A 1 292 ? -8.792 8.589 13.995 1.00 85.75 292 PRO A N 1
ATOM 2226 C CA . PRO A 1 292 ? -8.081 7.339 13.714 1.00 85.75 292 PRO A CA 1
ATOM 2227 C C . PRO A 1 292 ? -8.143 6.292 14.841 1.00 85.75 292 PRO A C 1
ATOM 2229 O O . PRO A 1 292 ? -7.808 5.139 14.588 1.00 85.75 292 PRO A O 1
ATOM 2232 N N . LEU A 1 293 ? -8.560 6.656 16.064 1.00 87.62 293 LEU A N 1
ATOM 2233 C CA . LEU A 1 293 ? -8.700 5.728 17.201 1.00 87.62 293 LEU A CA 1
ATOM 2234 C C . LEU A 1 293 ? -10.031 4.962 17.211 1.00 87.62 293 LEU A C 1
ATOM 2236 O O . LEU A 1 293 ? -10.150 3.948 17.890 1.00 87.62 293 LEU A O 1
ATOM 2240 N N . THR A 1 294 ? -11.039 5.453 16.491 1.00 90.00 294 THR A N 1
ATOM 2241 C CA . THR A 1 294 ? -12.384 4.855 16.421 1.00 90.00 294 THR A CA 1
ATOM 2242 C C . THR A 1 294 ? -12.818 4.683 14.966 1.00 90.00 294 THR A C 1
ATOM 2244 O O . THR A 1 294 ? -13.991 4.860 14.642 1.00 90.00 294 THR A O 1
ATOM 2247 N N . ALA A 1 295 ? -11.857 4.434 14.073 1.00 85.62 295 ALA A N 1
ATOM 2248 C CA . ALA A 1 295 ? -12.103 4.333 12.643 1.00 85.62 295 ALA A CA 1
ATOM 2249 C C . ALA A 1 295 ? -12.981 3.116 12.325 1.00 85.62 295 ALA A C 1
ATOM 2251 O O . ALA A 1 295 ? -12.723 2.001 12.785 1.00 85.62 295 ALA A O 1
ATOM 2252 N N . TRP A 1 296 ? -14.007 3.328 11.504 1.00 88.19 296 TRP A N 1
ATOM 2253 C CA . TRP A 1 296 ? -14.855 2.245 11.028 1.00 88.19 296 TRP A CA 1
ATOM 2254 C C . TRP A 1 296 ? -14.193 1.511 9.866 1.00 88.19 296 TRP A C 1
ATOM 2256 O O . TRP A 1 296 ? -13.436 2.085 9.082 1.00 88.19 296 TRP A O 1
ATOM 2266 N N . HIS A 1 297 ? -14.526 0.237 9.715 1.00 85.56 297 HIS A N 1
ATOM 2267 C CA . HIS A 1 297 ? -14.163 -0.543 8.542 1.00 85.56 297 HIS A CA 1
ATOM 2268 C C . HIS A 1 297 ? -15.334 -1.439 8.132 1.00 85.56 297 HIS A C 1
ATOM 2270 O O . HIS A 1 297 ? -16.207 -1.750 8.944 1.00 85.56 297 HIS A O 1
ATOM 2276 N N . GLN A 1 298 ? -15.362 -1.846 6.866 1.00 80.19 298 GLN A N 1
ATOM 2277 C CA . GLN A 1 298 ? -16.333 -2.802 6.341 1.00 80.19 298 GLN A CA 1
ATOM 2278 C C . GLN A 1 298 ? -15.630 -3.978 5.676 1.00 80.19 298 GLN A C 1
ATOM 2280 O O . GLN A 1 298 ? -14.554 -3.837 5.097 1.00 80.19 298 GLN A O 1
ATOM 2285 N N . HIS A 1 299 ? -16.282 -5.133 5.734 1.00 72.12 299 HIS A N 1
ATOM 2286 C CA . HIS A 1 299 ? -15.828 -6.365 5.107 1.00 72.12 299 HIS A CA 1
ATOM 2287 C C . HIS A 1 299 ? -16.724 -6.619 3.898 1.00 72.12 299 HIS A C 1
ATOM 2289 O O . HIS A 1 299 ? -17.917 -6.845 4.063 1.00 72.12 299 HIS A O 1
ATOM 2295 N N . GLU A 1 300 ? -16.181 -6.561 2.682 1.00 58.00 300 GLU A N 1
ATOM 2296 C CA . GLU A 1 300 ? -16.999 -6.688 1.461 1.00 58.00 300 GLU A CA 1
ATOM 2297 C C . GLU A 1 300 ? -17.387 -8.143 1.130 1.00 58.00 300 GLU A C 1
ATOM 2299 O O . GLU A 1 300 ? -18.250 -8.362 0.287 1.00 58.00 300 GLU A O 1
ATOM 2304 N N . ASN A 1 301 ? -16.791 -9.136 1.808 1.00 47.91 301 ASN A N 1
ATOM 2305 C CA . ASN A 1 301 ? -16.890 -10.560 1.449 1.00 47.91 301 ASN A CA 1
ATOM 2306 C C . ASN A 1 301 ? -17.328 -11.494 2.598 1.00 47.91 301 ASN A C 1
ATOM 2308 O O . ASN A 1 301 ? -17.119 -12.702 2.501 1.00 47.91 301 ASN A O 1
ATOM 2312 N N . ILE A 1 302 ? -17.873 -10.968 3.704 1.00 49.38 302 ILE A N 1
ATOM 2313 C CA . ILE A 1 302 ? -18.204 -11.770 4.908 1.00 49.38 302 ILE A CA 1
ATOM 2314 C C . ILE A 1 302 ? -19.641 -11.512 5.408 1.00 49.38 302 ILE A C 1
ATOM 2316 O O . ILE A 1 302 ? -19.935 -11.704 6.585 1.00 49.38 302 ILE A O 1
ATOM 2320 N N . CYS A 1 303 ? -20.533 -11.046 4.531 1.00 37.09 303 CYS A N 1
ATOM 2321 C CA . CYS A 1 303 ? -21.953 -10.872 4.853 1.00 37.09 303 CYS A CA 1
ATOM 2322 C C . CYS A 1 303 ? -22.757 -12.132 4.528 1.00 37.09 303 CYS A C 1
ATOM 2324 O O . CYS A 1 303 ? -22.622 -12.629 3.387 1.00 37.09 303 CYS A O 1
#

pLDDT: mean 85.68, std 13.22, range [33.41, 98.5]

Radius of gyration: 26.22 Å; chains: 1; bounding box: 61×41×68 Å

Foldseek 3Di:
DDDDDPLLVQLVVLLVVLLVVLVPPLVPQPCLVVDDPLLSLLLSLLSSLLSSLQSNLVVCCVPPVPSSVVSNVSSVLSNVLSNVSVDPCSLVSLLVSLVCLLVVLVVCLVVVVDPDDPSSLVSNLSSLSSNLSSQQDDPPRDDPVVNVVSVVCSVPVSVVSNCVSVCSNVVCCVVPQDPLNDHPQKAWDDFDPDWDPQLVVQLVVLVVLLCVLCVVCQPVVVVVVVQWAWDDDLPDQKTWTARVVLLVVFDASDSNRARTWMWGRDPVGTGTDGGHHDGNDPPDWGDRSNTSSRIDIGHPPDD

Secondary structure (DSSP, 8-state):
-----HHHHHHHHHHHHHHHHHHHHGGGSTTGGGS-HHHHHHHHHHHHHHHHHHHHHHHHHTT-HHHHHHHHHHHHHHHHHHH-TTSTTHHHHHHHHHHHHHHHHHHHHHHTSS---HHHHHHHHHHHHHHHHHHPPPTTTS-HHHHHHHHHHHHHHHHHHHHHHHHHHHHHHHHS--TT---TTEEEPP--SS--HHHHHHHHHHHHHHHHHHGGGGSHHHHHHTT-EEES-TTSSEEEEE-HHHHHHT--S-TTS-SEEEEEEETTEEEEEEEE---SSTT-----TTGGGS--EEETT--

Sequence (303 aa):
MYNINPEHAVGLIGGLVALIIALATLRLHPRWRSVPGTVRSAAVLMIVAAGVHLALIPQHLATEPFTSFLFLLNGAAFIGLAVSFTWRWWRLASAALLISTVVGYLVYVAFGLEGPDQVGIATKLIEVTALGLALVPVRAEARRTHRAWRWAGLGVAMPLLVVMTGATVWIVDLARPDARHVHAGALLQSTNAIPTQAQVDAANRLYAETKAAIQPYEDWHQAWAAGYRPGGSATMPSSHWMNQRYVDAGYVMDPHRPQGLVYANTHRGPVLLGAMFQMKGINQFGPDPGGPLTAWHQHENIC